Protein AF-A0A9E5LRZ0-F1 (afdb_monomer)

Foldseek 3Di:
DPPPLPDQDLVSLLVLQQVLCCVQQVDGDDPVSSVVRSVCCNVVVAHSVRSNVCSCPDPNSVVVVCVVVCVVPVPDPCDDDPDDPLQVVLQVQLQVLPQDDPVVLVVVLCVQQVPPVHDFFPPQNVVSVLQVLVLSSVLSNCVSLCLLPAPAEEEEEDDGSSLLCSCVSRVNYAYEYEYEDDDPPDPGDDQCCCCPVSVHPYYHHDDPQCLVCLVVCLVPAAAGQEYEAAAPPQLYPDQLLSVLLSVLRSHDQNHKYKHKFWACLAPVNVVCVVVVHHSADDDDDPVRCNVSNHGNDGDAPVVVVVSCVSSQWDWSYKAAALSNPPPVRNVDGDSNRTMIITMTHHD

pLDDT: mean 89.56, std 12.43, range [38.41, 98.88]

Radius of gyration: 23.79 Å; Cα contacts (8 Å, |Δi|>4): 516; chains: 1; bounding box: 48×57×70 Å

Secondary structure (DSSP, 8-state):
-GGG-----HHHHHHHHHHHHHHHHSSPPPHHHHHHHHHHHHTTSS-HHHHHHHHHTSHHHHHHHHHHHHHHHHS-TT------HHHHHHHHHHHH--SS-HHHHHHHHHHHHS-TTSPPPTTHHHHHHHTHHHHHHHHHHHHHHTTTSTT-EEEEES--GGGHHHHHH-TTPEEEEEE----TT--SS-HHIIIIIS--SEEEE--TT-GGGHHHHHHHSPPEEEEEEES-GGG--S-HHHHHHHHHSSEEEEEEEEEEEEBTT-HHHHHHHHTT---SPPPPPTTTTTT----S--B-HHHHHHHHHHTTEEEEEEEEE-TTS-TTGGGS--TTSSEEEEEEEE-

Solvent-accessible surface area (backbone atoms only — not comparable to full-atom values): 19381 Å² total; per-residue (Å²): 124,85,85,72,75,83,65,90,52,75,67,57,37,46,54,48,46,39,50,47,29,38,71,61,66,73,39,75,57,52,77,64,58,39,53,52,51,27,51,32,42,77,70,65,79,35,51,78,64,55,50,49,48,55,46,58,73,26,72,65,30,50,46,53,53,49,48,56,51,40,63,72,60,69,60,56,84,87,66,73,85,89,62,57,70,70,25,48,54,43,22,53,58,45,72,64,45,75,78,51,58,67,70,61,49,52,57,53,48,41,66,47,80,70,29,88,91,47,80,71,54,86,69,40,69,61,49,48,61,64,39,47,49,45,53,52,44,51,54,18,35,38,54,75,74,43,42,61,35,82,79,25,27,38,34,38,41,66,83,54,83,66,55,38,49,52,55,72,76,16,70,57,32,45,42,28,41,31,38,62,78,74,65,97,85,60,81,60,87,38,62,66,42,38,41,66,73,40,56,24,81,45,71,42,81,47,60,81,71,47,70,91,48,40,69,64,48,50,71,72,52,74,70,22,42,33,35,39,42,56,71,49,69,28,52,45,90,53,64,64,36,61,54,50,29,45,61,54,37,42,43,38,79,92,11,38,35,42,36,30,36,53,28,49,52,10,52,72,33,49,53,30,47,77,70,74,38,80,65,72,74,77,85,66,60,93,74,70,46,83,88,53,79,55,65,75,46,66,43,52,72,68,59,52,54,48,34,38,48,77,33,50,40,34,81,47,26,59,49,52,34,32,48,72,39,54,82,79,55,44,74,57,70,39,91,37,21,38,28,36,39,40,30,34,29,54,110

Structure (mmCIF, N/CA/C/O backbone):
data_AF-A0A9E5LRZ0-F1
#
_entry.id   AF-A0A9E5LRZ0-F1
#
loop_
_atom_site.group_PDB
_atom_site.id
_atom_site.type_symbol
_atom_site.label_atom_id
_atom_site.label_alt_id
_atom_site.label_comp_id
_atom_site.label_asym_id
_atom_site.label_entity_id
_atom_site.label_seq_id
_atom_site.pdbx_PDB_ins_code
_atom_site.Cartn_x
_atom_site.Cartn_y
_atom_site.Cartn_z
_atom_site.occupancy
_atom_site.B_iso_or_equiv
_atom_site.auth_seq_id
_atom_site.auth_comp_id
_atom_site.auth_asym_id
_atom_site.auth_atom_id
_atom_site.pdbx_PDB_model_num
ATOM 1 N N . MET A 1 1 ? 21.403 -23.128 -12.609 1.00 40.81 1 MET A N 1
ATOM 2 C CA . MET A 1 1 ? 20.233 -23.379 -13.485 1.00 40.81 1 MET A CA 1
ATOM 3 C C . MET A 1 1 ? 20.584 -23.588 -14.962 1.00 40.81 1 MET A C 1
ATOM 5 O O . MET A 1 1 ? 20.128 -24.578 -15.510 1.00 40.81 1 MET A O 1
ATOM 9 N N . LEU A 1 2 ? 21.425 -22.757 -15.596 1.00 38.41 2 LEU A N 1
ATOM 10 C CA . LEU A 1 2 ? 21.686 -22.773 -17.056 1.00 38.41 2 LEU A CA 1
ATOM 11 C C . LEU A 1 2 ? 22.116 -24.111 -17.714 1.00 38.41 2 LEU A C 1
ATOM 13 O O . LEU A 1 2 ? 21.939 -24.274 -18.914 1.00 38.41 2 LEU A O 1
ATOM 17 N N . ARG A 1 3 ? 22.661 -25.090 -16.977 1.00 41.16 3 ARG A N 1
ATOM 18 C CA . ARG A 1 3 ? 23.183 -26.351 -17.556 1.00 41.16 3 ARG A CA 1
ATOM 19 C C . ARG A 1 3 ? 22.130 -27.393 -17.974 1.00 41.16 3 ARG A C 1
ATOM 21 O O . ARG A 1 3 ? 22.523 -28.429 -18.497 1.00 41.16 3 ARG A O 1
ATOM 28 N N . LYS A 1 4 ? 20.833 -27.164 -17.734 1.00 45.34 4 LYS A N 1
ATOM 29 C CA . LYS A 1 4 ? 19.770 -28.160 -17.994 1.00 45.34 4 LYS A CA 1
ATOM 30 C C . LYS A 1 4 ? 19.082 -28.051 -19.367 1.00 45.34 4 LYS A C 1
ATOM 32 O O . LYS A 1 4 ? 18.314 -28.940 -19.694 1.00 45.34 4 LYS A O 1
ATOM 37 N N . PHE A 1 5 ? 19.373 -27.011 -20.154 1.00 49.19 5 PHE A N 1
ATOM 38 C CA . PHE A 1 5 ? 18.634 -26.663 -21.383 1.00 49.19 5 PHE A CA 1
ATOM 39 C C . PHE A 1 5 ? 19.306 -27.091 -22.705 1.00 49.19 5 PHE A C 1
ATOM 41 O O . PHE A 1 5 ? 18.859 -26.694 -23.771 1.00 49.19 5 PHE A O 1
ATOM 48 N N . PHE A 1 6 ? 20.368 -27.904 -22.658 1.00 51.41 6 PHE A N 1
ATOM 49 C CA . PHE A 1 6 ? 21.035 -28.454 -23.856 1.00 51.41 6 PHE A CA 1
ATOM 50 C C . PHE A 1 6 ? 20.657 -29.922 -24.116 1.00 51.41 6 PHE A C 1
ATOM 52 O O . PHE A 1 6 ? 21.493 -30.742 -24.501 1.00 51.41 6 PHE A O 1
ATOM 59 N N . SER A 1 7 ? 19.395 -30.255 -23.853 1.00 52.56 7 SER A N 1
ATOM 60 C CA . SER A 1 7 ? 18.763 -31.473 -24.360 1.00 52.56 7 SER A CA 1
ATOM 61 C C . SER A 1 7 ? 18.371 -31.263 -25.835 1.00 52.56 7 SER A C 1
ATOM 63 O O . SER A 1 7 ? 18.353 -30.133 -26.322 1.00 52.56 7 SER A O 1
ATOM 65 N N . LYS A 1 8 ? 18.195 -32.354 -26.589 1.00 53.91 8 LYS A N 1
ATOM 66 C CA . LYS A 1 8 ? 18.034 -32.337 -28.059 1.00 53.91 8 LYS A CA 1
ATOM 67 C C . LYS A 1 8 ? 16.586 -32.524 -28.525 1.00 53.91 8 LYS A C 1
ATOM 69 O O . LYS A 1 8 ? 16.360 -32.685 -29.725 1.00 53.91 8 LYS A O 1
ATOM 74 N N . ASP A 1 9 ? 15.630 -32.528 -27.604 1.00 58.66 9 ASP A N 1
ATOM 75 C CA . ASP A 1 9 ? 14.247 -32.866 -27.912 1.00 58.66 9 ASP A CA 1
ATOM 76 C C . ASP A 1 9 ? 13.471 -31.636 -28.405 1.00 58.66 9 ASP A C 1
ATOM 78 O O . ASP A 1 9 ? 13.691 -30.507 -27.970 1.00 58.66 9 ASP A O 1
ATOM 82 N N . ALA A 1 10 ? 12.549 -31.843 -29.349 1.00 57.91 10 ALA A N 1
ATOM 83 C CA . ALA A 1 10 ? 11.879 -30.743 -30.052 1.00 57.91 10 ALA A CA 1
ATOM 84 C C . ALA A 1 10 ? 11.040 -29.828 -29.134 1.00 57.91 10 ALA A C 1
ATOM 86 O O . ALA A 1 10 ? 10.868 -28.651 -29.449 1.00 57.91 10 ALA A O 1
ATOM 87 N N . SER A 1 11 ? 10.562 -30.348 -27.997 1.00 62.03 11 SER A N 1
ATOM 88 C CA . SER A 1 11 ? 9.881 -29.575 -26.950 1.00 62.03 11 SER A CA 1
ATOM 89 C C . SER A 1 11 ? 10.794 -28.543 -26.285 1.00 62.03 11 SER A C 1
ATOM 91 O O . SER A 1 11 ? 10.354 -27.436 -25.983 1.00 62.03 11 SER A O 1
ATOM 93 N N . ASP A 1 12 ? 12.079 -28.867 -26.112 1.00 77.44 12 ASP A N 1
ATOM 94 C CA . ASP A 1 12 ? 13.036 -27.972 -25.456 1.00 77.44 12 ASP A CA 1
ATOM 95 C C . ASP A 1 12 ? 13.296 -26.727 -26.316 1.00 77.44 12 ASP A C 1
ATOM 97 O O . ASP A 1 12 ? 13.510 -25.634 -25.792 1.00 77.44 12 ASP A O 1
ATOM 101 N N . PHE A 1 13 ? 13.222 -26.865 -27.646 1.00 86.44 13 PHE A N 1
ATOM 102 C CA . PHE A 1 13 ? 13.361 -25.739 -28.569 1.00 86.44 13 PHE A CA 1
ATOM 103 C C . PHE A 1 13 ? 12.125 -24.840 -28.605 1.00 86.44 13 PHE A C 1
ATOM 105 O O . PHE A 1 13 ? 12.287 -23.625 -28.679 1.00 86.44 13 PHE A O 1
ATOM 112 N N . THR A 1 14 ? 10.904 -25.379 -28.509 1.00 89.06 14 THR A N 1
ATOM 113 C CA . THR A 1 14 ? 9.703 -24.532 -28.395 1.00 89.06 14 THR A CA 1
ATOM 114 C C . THR A 1 14 ? 9.686 -23.751 -27.082 1.00 89.06 14 THR A C 1
ATOM 116 O O . THR A 1 14 ? 9.438 -22.544 -27.097 1.00 89.06 14 THR A O 1
ATOM 119 N N . ASP A 1 15 ? 10.053 -24.393 -25.970 1.00 88.19 15 ASP A N 1
ATOM 120 C CA . ASP A 1 15 ? 10.128 -23.742 -24.657 1.00 88.19 15 ASP A CA 1
ATOM 121 C C . ASP A 1 15 ? 11.235 -22.676 -24.613 1.00 88.19 15 ASP A C 1
ATOM 123 O O . ASP A 1 15 ? 11.032 -21.582 -24.078 1.00 88.19 15 ASP A O 1
ATOM 127 N N . LEU A 1 16 ? 12.390 -22.956 -25.231 1.00 88.31 16 LEU A N 1
ATOM 128 C CA . LEU A 1 16 ? 13.477 -21.991 -25.399 1.00 88.31 16 LEU A CA 1
ATOM 129 C C . LEU A 1 16 ? 13.038 -20.778 -26.231 1.00 88.31 16 LEU A C 1
ATOM 131 O O . LEU A 1 16 ? 13.346 -19.649 -25.852 1.00 88.31 16 LEU A O 1
ATOM 135 N N . VAL A 1 17 ? 12.304 -20.980 -27.331 1.00 93.69 17 VAL A N 1
ATOM 136 C CA . VAL A 1 17 ? 11.811 -19.869 -28.160 1.00 93.69 17 VAL A CA 1
ATOM 137 C C . VAL A 1 17 ? 10.823 -19.004 -27.380 1.00 93.69 17 VAL A C 1
ATOM 139 O O . VAL A 1 17 ? 11.017 -17.790 -27.341 1.00 93.69 17 VAL A O 1
ATOM 142 N N . SER A 1 18 ? 9.841 -19.588 -26.682 1.00 92.25 18 SER A N 1
ATOM 143 C CA . SER A 1 18 ? 8.932 -18.823 -25.808 1.00 92.25 18 SER A CA 1
ATOM 144 C C . SER A 1 18 ? 9.668 -18.076 -24.690 1.00 92.25 18 SER A C 1
ATOM 146 O O . SER A 1 18 ? 9.357 -16.920 -24.400 1.00 92.25 18 SER A O 1
ATOM 148 N N . LEU A 1 19 ? 10.687 -18.687 -24.076 1.00 88.81 19 LEU A N 1
ATOM 149 C CA . LEU A 1 19 ? 11.518 -18.022 -23.070 1.00 88.81 19 LEU A CA 1
ATOM 150 C C . LEU A 1 19 ? 12.268 -16.809 -23.646 1.00 88.81 19 LEU A C 1
ATOM 152 O O . LEU A 1 19 ? 12.243 -15.739 -23.038 1.00 88.81 19 LEU A O 1
ATOM 156 N N . VAL A 1 20 ? 12.913 -16.957 -24.806 1.00 92.88 20 VAL A N 1
ATOM 157 C CA . VAL A 1 20 ? 13.712 -15.887 -25.425 1.00 92.88 20 VAL A CA 1
ATOM 158 C C . VAL A 1 20 ? 12.822 -14.775 -25.997 1.00 92.88 20 VAL A C 1
ATOM 160 O O . VAL A 1 20 ? 13.165 -13.602 -25.855 1.00 92.88 20 VAL A O 1
ATOM 163 N N . TYR A 1 21 ? 11.636 -15.102 -26.523 1.00 94.88 21 TYR A N 1
ATOM 164 C CA . TYR A 1 21 ? 10.617 -14.113 -26.905 1.00 94.88 21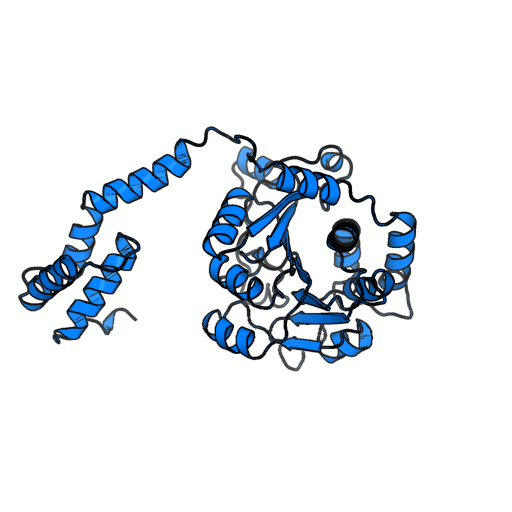 TYR A CA 1
ATOM 165 C C . TYR A 1 21 ? 10.131 -13.286 -25.714 1.00 94.88 21 TYR A C 1
ATOM 167 O O . TYR A 1 21 ? 10.133 -12.058 -25.789 1.00 94.88 21 TYR A O 1
ATOM 175 N N . ARG A 1 22 ? 9.792 -13.922 -24.584 1.00 90.81 22 ARG A N 1
ATOM 176 C CA . ARG A 1 22 ? 9.415 -13.189 -23.365 1.00 90.81 22 ARG A CA 1
ATOM 177 C C . ARG A 1 22 ? 10.555 -12.313 -22.845 1.00 90.81 22 ARG A C 1
ATOM 179 O O . ARG A 1 22 ? 10.297 -11.196 -22.408 1.00 90.81 22 ARG A O 1
ATOM 186 N N . ALA A 1 23 ? 11.798 -12.792 -22.912 1.00 84.62 23 ALA A N 1
ATOM 187 C CA . ALA A 1 23 ? 12.968 -12.056 -22.436 1.00 84.62 23 ALA A CA 1
ATOM 188 C C . ALA A 1 23 ? 13.321 -10.832 -23.305 1.00 84.62 23 ALA A C 1
ATOM 190 O O . ALA A 1 23 ? 13.662 -9.788 -22.757 1.00 84.62 23 ALA A O 1
ATOM 191 N N . ALA A 1 24 ? 13.249 -10.950 -24.635 1.00 89.81 24 ALA A N 1
ATOM 192 C CA . ALA A 1 24 ? 13.599 -9.865 -25.555 1.00 89.81 24 ALA A CA 1
ATOM 193 C C . ALA A 1 24 ? 12.408 -8.944 -25.876 1.00 89.81 24 ALA A C 1
ATOM 195 O O . ALA A 1 24 ? 12.537 -7.723 -25.845 1.00 89.81 24 ALA A O 1
ATOM 196 N N . LEU A 1 25 ? 11.245 -9.521 -26.187 1.00 91.44 25 LEU A N 1
ATOM 197 C CA . LEU A 1 25 ? 10.088 -8.821 -26.762 1.00 91.44 25 LEU A CA 1
ATOM 198 C C . LEU A 1 25 ? 8.902 -8.684 -25.793 1.00 91.44 25 LEU A C 1
ATOM 200 O O . LEU A 1 25 ? 7.907 -8.056 -26.139 1.00 91.44 25 LEU A O 1
ATOM 204 N N . HIS A 1 26 ? 8.999 -9.231 -24.575 1.00 86.44 26 HIS A N 1
ATOM 205 C CA . HIS A 1 26 ? 7.975 -9.124 -23.522 1.00 86.44 26 HIS A CA 1
ATOM 206 C C . HIS A 1 26 ? 6.587 -9.667 -23.912 1.00 86.44 26 HIS A C 1
ATOM 208 O O . HIS A 1 26 ? 5.569 -9.268 -23.349 1.00 86.44 26 HIS A O 1
ATOM 214 N N . ARG A 1 27 ? 6.551 -10.622 -24.849 1.00 89.94 27 ARG A N 1
ATOM 215 C CA . ARG A 1 27 ? 5.352 -11.348 -25.288 1.00 89.94 27 ARG A CA 1
ATOM 216 C C . ARG A 1 27 ? 5.680 -12.803 -25.617 1.00 89.94 27 ARG A C 1
ATOM 218 O O . ARG A 1 27 ? 6.847 -13.157 -25.755 1.00 89.94 27 ARG A O 1
ATOM 225 N N . GLU A 1 28 ? 4.654 -13.626 -25.798 1.00 92.75 28 GLU A N 1
ATOM 226 C CA . GLU A 1 28 ? 4.811 -14.938 -26.436 1.00 92.75 28 GLU A CA 1
ATOM 227 C C . GLU A 1 28 ? 5.086 -14.798 -27.952 1.00 92.75 28 GLU A C 1
ATOM 229 O O . GLU A 1 28 ? 4.655 -13.816 -28.582 1.00 92.75 28 GLU A O 1
ATOM 234 N N . PRO A 1 29 ? 5.778 -15.775 -28.565 1.00 94.56 29 PRO A N 1
ATOM 235 C CA . PRO A 1 29 ? 5.880 -15.879 -30.010 1.00 94.56 29 PRO A CA 1
ATOM 236 C C . PRO A 1 29 ? 4.507 -16.171 -30.618 1.00 94.56 29 PRO A C 1
ATOM 238 O O . PRO A 1 29 ? 3.687 -16.898 -30.058 1.00 94.56 29 PRO A O 1
ATOM 241 N N . ASP A 1 30 ? 4.268 -15.640 -31.813 1.00 94.69 30 ASP A N 1
ATOM 242 C CA . ASP A 1 30 ? 3.182 -16.128 -32.654 1.00 94.69 30 ASP A CA 1
ATOM 243 C C . ASP A 1 30 ? 3.525 -17.519 -33.219 1.00 94.69 30 ASP A C 1
ATOM 245 O O . ASP A 1 30 ? 4.678 -17.963 -33.208 1.00 94.69 30 ASP A O 1
ATOM 249 N N . ALA A 1 31 ? 2.516 -18.219 -33.742 1.00 92.69 31 ALA A N 1
ATOM 250 C CA . ALA A 1 31 ? 2.681 -19.578 -34.257 1.00 92.69 31 ALA A CA 1
ATOM 251 C C . ALA A 1 31 ? 3.707 -19.686 -35.406 1.00 92.69 31 ALA A C 1
ATOM 253 O O . ALA A 1 31 ? 4.309 -20.746 -35.581 1.00 92.69 31 ALA A O 1
ATOM 254 N N . GLY A 1 32 ? 3.921 -18.611 -36.177 1.00 93.44 32 GLY A N 1
ATOM 255 C CA . GLY A 1 32 ? 4.907 -18.569 -37.256 1.00 93.44 32 GLY A CA 1
ATOM 256 C C . GLY A 1 32 ? 6.331 -18.448 -36.718 1.00 93.44 32 GLY A C 1
ATOM 257 O O . GLY A 1 32 ? 7.184 -19.272 -37.053 1.00 93.44 32 GLY A O 1
ATOM 258 N N . GLY A 1 33 ? 6.570 -17.470 -35.839 1.00 91.19 33 GLY A N 1
ATOM 259 C CA . GLY A 1 33 ? 7.852 -17.279 -35.159 1.00 91.19 33 GLY A CA 1
ATOM 260 C C . GLY A 1 33 ? 8.277 -18.511 -34.359 1.00 91.19 33 GLY A C 1
ATOM 261 O O . GLY A 1 33 ? 9.408 -18.980 -34.507 1.00 91.19 33 GLY A O 1
ATOM 262 N N . LEU A 1 34 ? 7.353 -19.101 -33.590 1.00 94.69 34 LEU A N 1
ATOM 263 C CA . LEU A 1 34 ? 7.607 -20.316 -32.811 1.00 94.69 34 LEU A CA 1
ATOM 264 C C . LEU A 1 34 ? 8.059 -21.482 -33.702 1.00 94.69 34 LEU A C 1
ATOM 266 O O . LEU A 1 34 ? 9.101 -22.087 -33.447 1.00 94.69 34 LEU A O 1
ATOM 270 N N . ALA A 1 35 ? 7.308 -21.774 -34.770 1.00 93.38 35 ALA A N 1
ATOM 271 C CA . ALA A 1 35 ? 7.618 -22.876 -35.678 1.00 93.38 35 ALA A CA 1
ATOM 272 C C . ALA A 1 35 ? 8.932 -22.656 -36.448 1.00 93.38 35 ALA A C 1
ATOM 274 O O . ALA A 1 35 ? 9.724 -23.589 -36.594 1.00 93.38 35 ALA A O 1
ATOM 275 N N . MET A 1 36 ? 9.185 -21.429 -36.917 1.00 94.62 36 MET A N 1
ATOM 276 C CA . MET A 1 36 ? 10.396 -21.081 -37.663 1.00 94.62 36 MET A CA 1
ATOM 277 C C . MET A 1 36 ? 11.653 -21.248 -36.804 1.00 94.62 36 MET A C 1
ATOM 279 O O . MET A 1 36 ? 12.577 -21.963 -37.198 1.00 94.62 36 MET A O 1
ATOM 283 N N . TYR A 1 37 ? 11.696 -20.614 -35.630 1.00 94.38 37 TYR A N 1
ATOM 284 C CA . TYR A 1 37 ? 12.891 -20.642 -34.790 1.00 94.38 37 TYR A CA 1
ATOM 285 C C . TYR A 1 37 ? 13.126 -22.018 -34.159 1.00 94.38 37 TYR A C 1
ATOM 287 O O . TYR A 1 37 ? 14.271 -22.467 -34.118 1.00 94.38 37 TYR A O 1
ATOM 295 N N . ALA A 1 38 ? 12.073 -22.745 -33.764 1.00 93.19 38 ALA A N 1
ATOM 296 C CA . ALA A 1 38 ? 12.222 -24.118 -33.279 1.00 93.19 38 ALA A CA 1
ATOM 297 C C . ALA A 1 38 ? 12.811 -25.051 -34.358 1.00 93.19 38 ALA A C 1
ATOM 299 O O . ALA A 1 38 ? 13.676 -25.871 -34.053 1.00 93.19 38 ALA A O 1
ATOM 300 N N . ALA A 1 39 ? 12.423 -24.892 -35.631 1.00 91.56 39 ALA A N 1
ATOM 301 C CA . ALA A 1 39 ? 12.993 -25.663 -36.739 1.00 91.56 39 ALA A CA 1
ATOM 302 C C . ALA A 1 39 ? 14.462 -25.298 -37.040 1.00 91.56 39 ALA A C 1
ATOM 304 O O . ALA A 1 39 ? 15.273 -26.182 -37.334 1.00 91.56 39 ALA A O 1
ATOM 305 N N . GLN A 1 40 ? 14.834 -24.018 -36.942 1.00 92.94 40 GLN A N 1
ATOM 306 C CA . GLN A 1 40 ? 16.222 -23.567 -37.122 1.00 92.94 40 GLN A CA 1
ATOM 307 C C . GLN A 1 40 ? 17.142 -24.054 -35.990 1.00 92.94 40 GLN A C 1
ATOM 309 O O . GLN A 1 40 ? 18.264 -24.484 -36.259 1.00 92.94 40 GLN A O 1
ATOM 314 N N . LEU A 1 41 ? 16.649 -24.071 -34.747 1.00 90.81 41 LEU A N 1
ATOM 315 C CA . LEU A 1 41 ? 17.344 -24.662 -33.599 1.00 90.81 41 LEU A CA 1
ATOM 316 C C . LEU A 1 41 ? 17.491 -26.187 -33.745 1.00 90.81 41 LEU A C 1
ATOM 318 O O . LEU A 1 41 ? 18.593 -26.719 -33.622 1.00 90.81 41 LEU A O 1
ATOM 322 N N . ALA A 1 42 ? 16.408 -26.894 -34.086 1.00 89.38 42 ALA A N 1
ATOM 323 C CA . ALA A 1 42 ? 16.414 -28.352 -34.244 1.00 89.38 42 ALA A CA 1
ATOM 324 C C . ALA A 1 42 ? 17.318 -28.841 -35.391 1.00 89.38 42 ALA A C 1
ATOM 326 O O . ALA A 1 42 ? 17.886 -29.931 -35.316 1.00 89.38 42 ALA A O 1
ATOM 327 N N . SER A 1 43 ? 17.479 -28.034 -36.443 1.00 88.44 43 SER A N 1
ATOM 328 C CA . SER A 1 43 ? 18.408 -28.301 -37.550 1.00 88.44 43 SER A CA 1
ATOM 329 C C . SER A 1 43 ? 19.845 -27.825 -37.291 1.00 88.44 43 SER A C 1
ATOM 331 O O . SER A 1 43 ? 20.725 -28.099 -38.107 1.00 88.44 43 SER A O 1
ATOM 333 N N . GLY A 1 44 ? 20.104 -27.131 -36.176 1.00 86.25 44 GLY A N 1
ATOM 334 C CA . GLY A 1 44 ? 21.411 -26.553 -35.846 1.00 86.25 44 GLY A CA 1
ATOM 335 C C . GLY A 1 44 ? 21.835 -25.388 -36.750 1.00 86.25 44 GLY A C 1
ATOM 336 O O . GLY A 1 44 ? 23.011 -25.036 -36.767 1.00 86.25 44 GLY A O 1
ATOM 337 N N . GLN A 1 45 ? 20.903 -24.805 -37.512 1.00 88.56 45 GLN A N 1
ATOM 338 C CA . GLN A 1 45 ? 21.133 -23.596 -38.317 1.00 88.56 45 GLN A CA 1
ATOM 339 C C . GLN A 1 45 ? 21.231 -22.337 -37.450 1.00 88.56 45 GLN A C 1
ATOM 341 O O . GLN A 1 45 ? 21.862 -21.358 -37.845 1.00 88.56 45 GLN A O 1
ATOM 346 N N . LEU A 1 46 ? 20.600 -22.377 -36.279 1.00 88.00 46 LEU A N 1
ATOM 347 C CA . LEU A 1 46 ? 20.598 -21.335 -35.266 1.00 88.00 46 LEU A CA 1
ATOM 348 C C . LEU A 1 46 ? 20.906 -21.983 -33.912 1.00 88.00 46 LEU A C 1
ATOM 350 O O . LEU A 1 46 ? 20.533 -23.132 -33.678 1.00 88.00 46 LEU A O 1
ATOM 354 N N . ASP A 1 47 ? 21.559 -21.251 -33.015 1.00 87.62 47 ASP A N 1
ATOM 355 C CA . ASP A 1 47 ? 21.699 -21.637 -31.611 1.00 87.62 47 ASP A CA 1
ATOM 356 C C . ASP A 1 47 ? 20.955 -20.650 -30.692 1.00 87.62 47 ASP A C 1
ATOM 358 O O . ASP A 1 47 ? 20.355 -19.670 -31.140 1.00 87.62 47 ASP A O 1
ATOM 362 N N . ALA A 1 48 ? 20.964 -20.911 -29.383 1.00 83.94 48 ALA A N 1
ATOM 363 C CA . ALA A 1 48 ? 20.269 -20.068 -28.411 1.00 83.94 48 ALA A CA 1
ATOM 364 C C . ALA A 1 48 ? 20.781 -18.612 -28.386 1.00 83.94 48 ALA A C 1
ATOM 366 O O . ALA A 1 48 ? 20.010 -17.697 -28.092 1.00 83.94 48 ALA A O 1
ATOM 367 N N . ALA A 1 49 ? 22.066 -18.389 -28.691 1.00 84.00 49 ALA A N 1
ATOM 368 C CA . ALA A 1 49 ? 22.661 -17.057 -28.721 1.00 84.00 49 ALA A CA 1
ATOM 369 C C . ALA A 1 49 ? 22.257 -16.307 -29.998 1.00 84.00 49 ALA A C 1
ATOM 371 O O . ALA A 1 49 ? 21.837 -15.155 -29.917 1.00 84.00 49 ALA A O 1
ATOM 372 N N . GLY A 1 50 ? 22.294 -16.983 -31.149 1.00 89.75 50 GLY A N 1
ATOM 373 C CA . GLY A 1 50 ? 21.819 -16.458 -32.425 1.00 89.75 50 GLY A CA 1
ATOM 374 C C . GLY A 1 50 ? 20.327 -16.123 -32.409 1.00 89.75 50 GLY A C 1
ATOM 375 O O . GLY A 1 50 ? 19.936 -15.103 -32.966 1.00 89.75 50 GLY A O 1
ATOM 376 N N . LEU A 1 51 ? 19.492 -16.915 -31.722 1.00 92.88 51 LEU A N 1
ATOM 377 C CA . LEU A 1 51 ? 18.080 -16.576 -31.511 1.00 92.88 51 LEU A CA 1
ATOM 378 C C . LEU A 1 51 ? 17.920 -15.277 -30.712 1.00 92.88 51 LEU A C 1
ATOM 380 O O . LEU A 1 51 ? 17.189 -14.384 -31.134 1.00 92.88 51 LEU A O 1
ATOM 384 N N . LEU A 1 52 ? 18.603 -15.163 -29.569 1.00 90.12 52 LEU A N 1
ATOM 385 C CA . LEU A 1 52 ? 18.538 -13.959 -28.739 1.00 90.12 52 LEU A CA 1
ATOM 386 C C . LEU A 1 52 ? 19.026 -12.725 -29.512 1.00 90.12 52 LEU A C 1
ATOM 388 O O . LEU A 1 52 ? 18.381 -11.680 -29.460 1.00 90.12 52 LEU A O 1
ATOM 392 N N . GLN A 1 53 ? 20.121 -12.862 -30.264 1.00 90.81 53 GLN A N 1
ATOM 393 C CA . GLN A 1 53 ? 20.644 -11.806 -31.126 1.00 90.81 53 GLN A CA 1
ATOM 394 C C . GLN A 1 53 ? 19.632 -11.412 -32.210 1.00 90.81 53 GLN A C 1
ATOM 396 O O . GLN A 1 53 ? 19.329 -10.231 -32.340 1.00 90.81 53 GLN A O 1
ATOM 401 N N . ALA A 1 54 ? 19.040 -12.378 -32.919 1.00 93.00 54 ALA A N 1
ATOM 402 C CA . ALA A 1 54 ? 18.053 -12.117 -33.967 1.00 93.00 54 ALA A CA 1
ATOM 403 C C . ALA A 1 54 ? 16.801 -11.385 -33.451 1.00 93.00 54 ALA A C 1
ATOM 405 O O . ALA A 1 54 ? 16.247 -10.554 -34.169 1.00 93.00 54 ALA A O 1
ATOM 406 N N . LEU A 1 55 ? 16.362 -11.651 -32.212 1.00 94.62 55 LEU A N 1
ATOM 407 C CA . LEU A 1 55 ? 15.264 -10.890 -31.6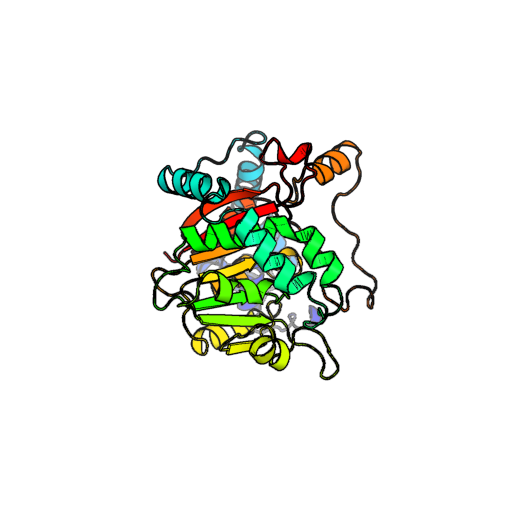07 1.00 94.62 55 LEU A CA 1
ATOM 408 C C . LEU A 1 55 ? 15.705 -9.490 -31.160 1.00 94.62 55 LEU A C 1
ATOM 410 O O . LEU A 1 55 ? 14.977 -8.537 -31.421 1.00 94.62 55 LEU A O 1
ATOM 414 N N . ILE A 1 56 ? 16.880 -9.332 -30.540 1.00 90.88 56 ILE A N 1
ATOM 415 C CA . ILE A 1 56 ? 17.399 -8.019 -30.101 1.00 90.88 56 ILE A CA 1
ATOM 416 C C . ILE A 1 56 ? 17.708 -7.092 -31.291 1.00 90.88 56 ILE A C 1
ATOM 418 O O . ILE A 1 56 ? 17.506 -5.883 -31.206 1.00 90.88 56 ILE A O 1
ATOM 422 N N . GLU A 1 57 ? 18.166 -7.642 -32.413 1.00 93.94 57 GLU A N 1
ATOM 423 C CA . GLU A 1 57 ? 18.449 -6.892 -33.645 1.00 93.94 57 GLU A CA 1
ATOM 424 C C . GLU A 1 57 ? 17.194 -6.642 -34.505 1.00 93.94 57 GLU A C 1
ATOM 426 O O . GLU A 1 57 ? 17.276 -5.977 -35.537 1.00 93.94 57 GLU A O 1
ATOM 431 N N . SER A 1 58 ? 16.022 -7.140 -34.090 1.00 93.69 58 SER A N 1
ATOM 432 C CA . SER A 1 58 ? 14.772 -6.964 -34.835 1.00 93.69 58 SER A CA 1
ATOM 433 C C . SER A 1 58 ? 14.230 -5.529 -34.779 1.00 93.69 58 SER A C 1
ATOM 435 O O . SER A 1 58 ? 14.357 -4.818 -33.776 1.00 93.69 58 SER A O 1
ATOM 437 N N . ASP A 1 59 ? 13.512 -5.128 -35.833 1.00 93.50 59 ASP A N 1
ATOM 438 C CA . ASP A 1 59 ? 12.760 -3.866 -35.857 1.00 93.50 59 ASP A CA 1
ATOM 439 C C . ASP A 1 59 ? 11.726 -3.773 -34.722 1.00 93.50 59 ASP A C 1
ATOM 441 O O . ASP A 1 59 ? 11.446 -2.673 -34.241 1.00 93.50 59 ASP A O 1
ATOM 445 N N . GLU A 1 60 ? 11.187 -4.912 -34.271 1.00 90.94 60 GLU A N 1
ATOM 446 C CA . GLU A 1 60 ? 10.249 -4.999 -33.149 1.00 90.94 60 GLU A CA 1
ATOM 447 C C . GLU A 1 60 ? 10.933 -4.636 -31.825 1.00 90.94 60 GLU A C 1
ATOM 449 O O . GLU A 1 60 ? 10.446 -3.762 -31.105 1.00 90.94 60 GLU A O 1
ATOM 454 N N . TYR A 1 61 ? 12.105 -5.211 -31.535 1.00 89.81 61 TYR A N 1
ATOM 455 C CA . TYR A 1 61 ? 12.896 -4.833 -30.362 1.00 89.81 61 TYR A CA 1
ATOM 456 C C . TYR A 1 61 ? 13.341 -3.371 -30.433 1.00 89.81 61 TYR A C 1
ATOM 458 O O . TYR A 1 61 ? 13.230 -2.632 -29.454 1.00 89.81 61 TYR A O 1
ATOM 466 N N . ALA A 1 62 ? 13.773 -2.906 -31.607 1.00 84.50 62 ALA A N 1
ATOM 467 C CA . ALA A 1 62 ? 14.138 -1.510 -31.806 1.00 84.50 62 ALA A CA 1
ATOM 468 C C . ALA A 1 62 ? 12.933 -0.562 -31.623 1.00 84.50 62 ALA A C 1
ATOM 470 O O . ALA A 1 62 ? 13.097 0.549 -31.115 1.00 84.50 62 ALA A O 1
ATOM 471 N N . ALA A 1 63 ? 11.718 -0.980 -31.994 1.00 83.56 63 ALA A N 1
ATOM 472 C CA . ALA A 1 63 ? 10.487 -0.235 -31.743 1.00 83.56 63 ALA A CA 1
ATOM 473 C C . ALA A 1 63 ? 10.110 -0.227 -30.254 1.00 83.56 63 ALA A C 1
ATOM 475 O O . ALA A 1 63 ? 9.817 0.845 -29.731 1.00 83.56 63 ALA A O 1
ATOM 476 N N . LEU A 1 64 ? 10.202 -1.363 -29.555 1.00 81.06 64 LEU A N 1
ATOM 477 C CA . LEU A 1 64 ? 9.997 -1.466 -28.103 1.00 81.06 64 LEU A CA 1
ATOM 478 C C . LEU A 1 64 ? 10.994 -0.594 -27.324 1.00 81.06 64 LEU A C 1
ATOM 480 O O . LEU A 1 64 ? 10.603 0.153 -26.426 1.00 81.06 64 LEU A O 1
ATOM 484 N N . ALA A 1 65 ? 12.275 -0.630 -27.698 1.00 77.19 65 ALA A N 1
ATOM 485 C CA . ALA A 1 65 ? 13.318 0.199 -27.102 1.00 77.19 65 ALA A CA 1
ATOM 486 C C . ALA A 1 65 ? 13.075 1.696 -27.358 1.00 77.19 65 ALA A C 1
ATOM 488 O O . ALA A 1 65 ? 13.193 2.500 -26.434 1.00 77.19 65 ALA A O 1
ATOM 489 N N . ARG A 1 66 ? 12.673 2.077 -28.581 1.00 73.44 66 ARG A N 1
ATOM 490 C CA . ARG A 1 66 ? 12.273 3.459 -28.900 1.00 73.44 66 ARG A CA 1
ATOM 491 C C . ARG A 1 66 ? 11.008 3.888 -28.164 1.00 73.44 66 ARG A C 1
ATOM 493 O O . ARG A 1 66 ? 10.960 5.037 -27.753 1.00 73.44 66 ARG A O 1
ATOM 500 N N . HIS A 1 67 ? 10.022 3.012 -27.970 1.00 67.31 67 HIS A N 1
ATOM 501 C CA . HIS A 1 67 ? 8.807 3.321 -27.209 1.00 67.31 67 HIS A CA 1
ATOM 502 C C . HIS A 1 67 ? 9.158 3.628 -25.753 1.00 67.31 67 HIS A C 1
ATOM 504 O O . HIS A 1 67 ? 8.889 4.728 -25.290 1.00 67.31 67 HIS A O 1
ATOM 510 N N . ARG A 1 68 ? 9.893 2.727 -25.087 1.00 64.69 68 ARG A N 1
ATOM 511 C CA . ARG A 1 68 ? 10.365 2.909 -23.704 1.00 64.69 68 ARG A CA 1
ATOM 512 C C . ARG A 1 68 ? 11.236 4.157 -23.537 1.00 64.69 68 ARG A C 1
ATOM 514 O O . ARG A 1 68 ? 11.053 4.920 -22.594 1.00 64.69 68 ARG A O 1
ATOM 521 N N . ALA A 1 69 ? 12.162 4.398 -24.467 1.00 58.09 69 ALA A N 1
ATOM 522 C CA . ALA A 1 69 ? 12.991 5.602 -24.454 1.00 58.09 69 ALA A CA 1
ATOM 523 C C . ALA A 1 69 ? 12.169 6.872 -24.733 1.00 58.09 69 ALA A C 1
ATOM 525 O O . ALA A 1 69 ? 12.429 7.908 -24.133 1.00 58.09 69 ALA A O 1
ATOM 526 N N . SER A 1 70 ? 11.162 6.801 -25.608 1.00 52.66 70 SER A N 1
ATOM 527 C CA . SER A 1 70 ? 10.253 7.910 -25.900 1.00 52.66 70 SER A CA 1
ATOM 528 C C . SER A 1 70 ? 9.340 8.211 -24.718 1.00 52.66 70 SER A C 1
ATOM 530 O O . SER A 1 70 ? 9.185 9.378 -24.388 1.00 52.66 70 SER A O 1
ATOM 532 N N . GLU A 1 71 ? 8.774 7.217 -24.038 1.00 55.41 71 GLU A N 1
ATOM 533 C CA . GLU A 1 71 ? 8.016 7.412 -22.794 1.00 55.41 71 GLU A CA 1
ATOM 534 C C . GLU A 1 71 ? 8.886 8.092 -21.728 1.00 55.41 71 GLU A C 1
ATOM 536 O O . GLU A 1 71 ? 8.452 9.063 -21.117 1.00 55.41 71 GLU A O 1
ATOM 541 N N . ALA A 1 72 ? 10.151 7.677 -21.596 1.00 52.72 72 ALA A N 1
ATOM 542 C CA . ALA A 1 72 ? 11.110 8.285 -20.672 1.00 52.72 72 ALA A CA 1
ATOM 543 C C . ALA A 1 72 ? 11.613 9.694 -21.072 1.00 52.72 72 ALA A C 1
ATOM 545 O O . ALA A 1 72 ? 12.136 10.409 -20.218 1.00 52.72 72 ALA A O 1
ATOM 546 N N . LEU A 1 73 ? 11.501 10.103 -22.347 1.00 48.38 73 LEU A N 1
ATOM 547 C CA . LEU A 1 73 ? 12.072 11.362 -22.871 1.00 48.38 73 LEU A CA 1
ATOM 548 C C . LEU A 1 73 ? 11.037 12.387 -23.366 1.00 48.38 73 LEU A C 1
ATOM 550 O O . LEU A 1 73 ? 11.370 13.565 -23.493 1.00 48.38 73 LEU A O 1
ATOM 554 N N . THR A 1 74 ? 9.803 11.976 -23.672 1.00 45.59 74 THR A N 1
ATOM 555 C CA . THR A 1 74 ? 8.745 12.869 -24.194 1.00 45.59 74 THR A CA 1
ATOM 556 C C . THR A 1 74 ? 7.840 13.440 -23.109 1.00 45.59 74 THR A C 1
ATOM 558 O O . THR A 1 74 ? 7.216 14.479 -23.333 1.00 45.59 74 THR A O 1
ATOM 561 N N . THR A 1 75 ? 7.841 12.870 -21.900 1.00 49.50 75 THR A N 1
ATOM 562 C CA . THR A 1 75 ? 7.454 13.637 -20.713 1.00 49.50 75 THR A CA 1
ATOM 563 C C . THR A 1 75 ? 8.569 14.628 -20.398 1.00 49.50 75 THR A C 1
ATOM 565 O O . THR A 1 75 ? 9.566 14.281 -19.764 1.00 49.50 75 THR A O 1
ATOM 568 N N . GLY A 1 76 ? 8.403 15.874 -20.848 1.00 43.16 76 GLY A N 1
ATOM 569 C CA . GLY A 1 76 ? 9.249 16.980 -20.405 1.00 43.16 76 GLY A CA 1
ATOM 570 C C . GLY A 1 76 ? 9.295 17.057 -18.872 1.00 43.16 76 GLY A C 1
ATOM 571 O O . GLY A 1 76 ? 8.331 16.684 -18.199 1.00 43.16 76 GLY A O 1
ATOM 572 N N . ALA A 1 77 ? 10.432 17.516 -18.343 1.00 51.25 77 ALA A N 1
ATOM 573 C CA . ALA A 1 77 ? 10.758 17.527 -16.917 1.00 51.25 77 ALA A CA 1
ATOM 574 C C . ALA A 1 77 ? 9.572 17.899 -16.007 1.00 51.25 77 ALA A C 1
ATOM 576 O O . ALA A 1 77 ? 8.962 18.950 -16.194 1.00 51.25 77 ALA A O 1
ATOM 577 N N . ALA A 1 78 ? 9.293 17.047 -15.011 1.00 57.03 78 ALA A N 1
ATOM 578 C CA . ALA A 1 78 ? 8.340 17.292 -13.922 1.00 57.03 78 ALA A CA 1
ATOM 579 C C . ALA A 1 78 ? 6.972 17.872 -14.358 1.00 57.03 78 ALA A C 1
ATOM 581 O O . ALA A 1 78 ? 6.391 18.703 -13.664 1.00 57.03 78 ALA A O 1
ATOM 582 N N . ALA A 1 79 ? 6.442 17.457 -15.515 1.00 59.97 79 ALA A N 1
ATOM 583 C CA . ALA A 1 79 ? 5.112 17.879 -15.953 1.00 59.97 79 ALA A CA 1
ATOM 584 C C . ALA A 1 79 ? 4.046 17.390 -14.943 1.00 59.97 79 ALA A C 1
ATOM 586 O O . ALA A 1 79 ? 3.955 16.167 -14.753 1.00 59.97 79 ALA A O 1
ATOM 587 N N . PRO A 1 80 ? 3.253 18.280 -14.307 1.00 70.62 80 PRO A N 1
ATOM 588 C CA . PRO A 1 80 ? 2.352 17.907 -13.214 1.00 70.62 80 PRO A CA 1
ATOM 589 C C . PRO A 1 80 ? 1.405 16.759 -13.566 1.00 70.62 80 PRO A C 1
ATOM 591 O O . PRO A 1 80 ? 0.982 16.612 -14.716 1.00 70.62 80 PRO A O 1
ATOM 594 N N . LEU A 1 81 ? 1.049 15.947 -12.568 1.00 80.38 81 LEU A N 1
ATOM 595 C CA . LEU A 1 81 ? 0.127 14.823 -12.749 1.00 80.38 81 LEU A CA 1
ATOM 596 C C . LEU A 1 81 ? -1.239 15.317 -13.255 1.00 80.38 81 LEU A C 1
ATOM 598 O O . LEU A 1 81 ? -1.982 15.990 -12.540 1.00 80.38 81 LEU A O 1
ATOM 602 N N . ASN A 1 82 ? -1.585 14.957 -14.492 1.00 84.94 82 ASN A N 1
ATOM 603 C CA . ASN A 1 82 ? -2.866 15.304 -15.104 1.00 84.94 82 ASN A CA 1
ATOM 604 C C . ASN A 1 82 ? -3.964 14.336 -14.631 1.00 84.94 82 ASN A C 1
ATOM 606 O O . ASN A 1 82 ? -4.279 13.351 -15.301 1.00 84.94 82 ASN A O 1
ATOM 610 N N . LEU A 1 83 ? -4.491 14.588 -13.434 1.00 90.12 83 LEU A N 1
ATOM 611 C CA . LEU A 1 83 ? -5.485 13.737 -12.781 1.00 90.12 83 LEU A CA 1
ATOM 612 C C . LEU A 1 83 ? -6.922 14.081 -13.230 1.00 90.12 83 LEU A C 1
ATOM 614 O O . LEU A 1 83 ? -7.253 15.261 -13.369 1.00 90.12 83 LEU A O 1
ATOM 618 N N . PRO A 1 84 ? -7.815 13.086 -13.410 1.00 94.25 84 PRO A N 1
ATOM 619 C CA . PRO A 1 84 ? -9.236 13.339 -13.646 1.00 94.25 84 PRO A CA 1
ATOM 620 C C . PRO A 1 84 ? -9.870 14.135 -12.498 1.00 94.25 84 PRO A C 1
ATOM 622 O O . PRO A 1 84 ? -9.583 13.877 -11.331 1.00 94.25 84 PRO A O 1
ATOM 625 N N . ALA A 1 85 ? -10.807 15.039 -12.802 1.00 96.88 85 ALA A N 1
ATOM 626 C CA . ALA A 1 85 ? -11.405 15.926 -11.797 1.00 96.88 85 ALA A CA 1
ATOM 627 C C . ALA A 1 85 ? -11.978 15.220 -10.538 1.00 96.88 85 ALA A C 1
ATOM 629 O O . ALA A 1 85 ? -11.769 15.749 -9.444 1.00 96.88 85 ALA A O 1
ATOM 630 N N . PRO A 1 86 ? -12.633 14.036 -10.616 1.00 97.56 86 PRO A N 1
ATOM 631 C CA . PRO A 1 86 ? -13.055 13.298 -9.420 1.00 97.56 86 PRO A CA 1
ATOM 632 C C . PRO A 1 86 ? -11.881 12.835 -8.544 1.00 97.56 86 PRO A C 1
ATOM 634 O O . PRO A 1 86 ? -11.972 12.905 -7.319 1.00 97.56 86 PRO A O 1
ATOM 637 N N . VAL A 1 87 ? -10.773 12.422 -9.170 1.00 97.75 87 VAL A N 1
ATOM 638 C CA . VAL A 1 87 ? -9.540 11.997 -8.491 1.00 97.75 87 VAL A CA 1
ATOM 639 C C . VAL A 1 87 ? -8.896 13.193 -7.799 1.00 97.75 87 VAL A C 1
ATOM 641 O O . VAL A 1 87 ? -8.647 13.137 -6.600 1.00 97.75 87 VAL A O 1
ATOM 644 N N . SER A 1 88 ? -8.720 14.314 -8.509 1.00 96.38 88 SER A N 1
ATOM 645 C CA . SER A 1 88 ? -8.192 15.560 -7.933 1.00 96.38 88 SER A CA 1
ATOM 646 C C . SER A 1 88 ? -9.023 16.054 -6.745 1.00 96.38 88 SER A C 1
ATOM 648 O O . SER A 1 88 ? -8.466 16.486 -5.736 1.00 96.38 88 SER A O 1
ATOM 650 N N . ALA A 1 89 ? -10.354 15.972 -6.841 1.00 97.81 89 ALA A N 1
ATOM 651 C CA . ALA A 1 89 ? -11.258 16.389 -5.774 1.00 97.81 89 ALA A CA 1
ATOM 652 C C . ALA A 1 89 ? -11.161 15.486 -4.533 1.00 97.81 89 ALA A C 1
ATOM 654 O O . ALA A 1 89 ? -11.213 15.993 -3.410 1.00 97.81 89 ALA A O 1
ATOM 655 N N . LEU A 1 90 ? -11.000 14.167 -4.704 1.00 98.31 90 LEU A N 1
ATOM 656 C CA . LEU A 1 90 ? -10.791 13.264 -3.571 1.00 98.31 90 LEU A CA 1
ATOM 657 C C . LEU A 1 90 ? -9.386 13.428 -2.972 1.00 98.31 90 LEU A C 1
ATOM 659 O O . LEU A 1 90 ? -9.280 13.539 -1.754 1.00 98.31 90 LEU A O 1
ATOM 663 N N . SER A 1 91 ? -8.339 13.545 -3.798 1.00 97.69 91 SER A N 1
ATOM 664 C CA . SER A 1 91 ? -6.971 13.858 -3.354 1.00 97.69 91 SER A CA 1
ATOM 665 C C . SER A 1 91 ? -6.924 1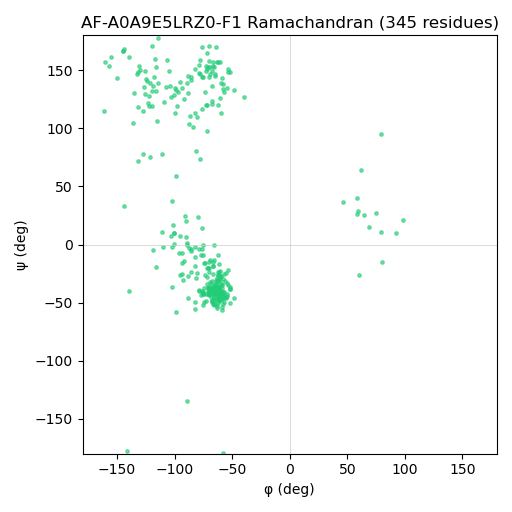5.102 -2.469 1.00 97.69 91 SER A C 1
ATOM 667 O O . SER A 1 91 ? -6.383 15.045 -1.369 1.00 97.69 91 SER A O 1
ATOM 669 N N . ALA A 1 92 ? -7.531 16.210 -2.910 1.00 95.94 92 ALA A N 1
ATOM 670 C CA . ALA A 1 92 ? -7.551 17.456 -2.146 1.00 95.94 92 ALA A CA 1
ATOM 671 C C . ALA A 1 92 ? -8.280 17.306 -0.798 1.00 95.94 92 ALA A C 1
ATOM 673 O O . ALA A 1 92 ? -7.807 17.811 0.216 1.00 95.94 92 ALA A O 1
ATOM 674 N N . ARG A 1 93 ? -9.403 16.572 -0.765 1.00 97.38 93 ARG A N 1
ATOM 675 C CA . ARG A 1 93 ? -10.147 16.297 0.477 1.00 97.38 93 ARG A CA 1
ATOM 676 C C . ARG A 1 93 ? -9.351 15.446 1.465 1.00 97.38 93 ARG A C 1
ATOM 678 O O . ARG A 1 93 ? -9.401 15.723 2.658 1.00 97.38 93 ARG A O 1
ATOM 685 N N . LEU A 1 94 ? -8.641 14.424 0.984 1.00 97.62 94 LEU A N 1
ATOM 686 C CA . LEU A 1 94 ? -7.797 13.566 1.820 1.00 97.62 94 LEU A CA 1
ATOM 687 C C . LEU A 1 94 ? -6.595 14.346 2.372 1.00 97.62 94 LEU A C 1
ATOM 689 O O . LEU A 1 94 ? -6.363 14.333 3.579 1.00 97.62 94 LEU A O 1
ATOM 693 N N . ALA A 1 95 ? -5.898 15.093 1.511 1.00 95.00 95 ALA A N 1
ATOM 694 C CA . ALA A 1 95 ? -4.745 15.910 1.885 1.00 95.00 95 ALA A CA 1
ATOM 695 C C . ALA A 1 95 ? -5.083 17.032 2.888 1.00 95.00 95 ALA A C 1
ATOM 697 O O . ALA A 1 95 ? -4.238 17.377 3.710 1.00 95.00 95 ALA A O 1
ATOM 698 N N . ALA A 1 96 ? -6.310 17.570 2.865 1.00 94.62 96 ALA A N 1
ATOM 699 C CA . ALA A 1 96 ? -6.750 18.606 3.804 1.00 94.62 96 ALA A CA 1
ATOM 700 C C . ALA A 1 96 ? -6.763 18.136 5.275 1.00 94.62 96 ALA A C 1
ATOM 702 O O . ALA A 1 96 ? -6.531 18.942 6.172 1.00 94.62 96 ALA A O 1
ATOM 703 N N . CYS A 1 97 ? -6.973 16.835 5.529 1.00 94.25 97 CYS A N 1
ATOM 704 C CA . CYS A 1 97 ? -6.829 16.228 6.859 1.00 94.25 97 CYS A CA 1
ATOM 705 C C . CYS A 1 97 ? -7.738 16.846 7.960 1.00 94.25 97 CYS A C 1
ATOM 707 O O . CYS A 1 97 ? -7.327 17.041 9.104 1.00 94.25 97 CYS A O 1
ATOM 709 N N . GLU A 1 98 ? -8.991 17.169 7.607 1.00 95.44 98 GLU A N 1
ATOM 710 C CA . GLU A 1 98 ? -9.928 17.945 8.453 1.00 95.44 98 GLU A CA 1
ATOM 711 C C . GLU A 1 98 ? -11.012 17.113 9.177 1.00 95.44 98 GLU A C 1
ATOM 713 O O . GLU A 1 98 ? -11.832 17.663 9.911 1.00 95.44 98 GLU A O 1
ATOM 718 N N . SER A 1 99 ? -11.074 15.794 8.966 1.00 96.44 99 SER A N 1
ATOM 719 C CA . SER A 1 99 ? -12.164 14.936 9.477 1.00 96.44 99 SER A CA 1
ATOM 720 C C . SER A 1 99 ? -12.020 14.534 10.948 1.00 96.44 99 SER A C 1
ATOM 722 O O . SER A 1 99 ? -13.016 14.226 11.601 1.00 96.44 99 SER A O 1
ATOM 724 N N . ILE A 1 100 ? -10.797 14.524 11.479 1.00 96.50 100 ILE A N 1
ATOM 725 C CA . ILE A 1 100 ? -10.488 14.256 12.885 1.00 96.50 100 ILE A CA 1
ATOM 726 C C . ILE A 1 100 ? -9.663 15.424 13.413 1.00 96.50 100 ILE A C 1
ATOM 728 O O . ILE A 1 100 ? -8.657 15.810 12.826 1.00 96.50 100 ILE A O 1
ATOM 732 N N . ILE A 1 101 ? -10.074 15.978 14.551 1.00 96.88 101 ILE A N 1
ATOM 733 C CA . ILE A 1 101 ? -9.406 17.124 15.167 1.00 96.88 101 ILE A CA 1
ATOM 734 C C . ILE A 1 101 ? -8.082 16.663 15.793 1.00 96.88 101 ILE A C 1
ATOM 736 O O . ILE A 1 101 ? -8.051 15.706 16.570 1.00 96.88 101 ILE A O 1
ATOM 740 N N . TRP A 1 102 ? -6.988 17.380 15.511 1.00 96.25 102 TRP A N 1
ATOM 741 C CA . TRP A 1 102 ? -5.646 17.066 16.031 1.00 96.25 102 TRP A CA 1
ATOM 742 C C . TRP A 1 102 ? -5.604 16.889 17.558 1.00 96.25 102 TRP A C 1
ATOM 744 O O . TRP A 1 102 ? -4.919 16.003 18.059 1.00 96.25 102 TRP A O 1
ATOM 754 N N . ALA A 1 103 ? -6.360 17.697 18.308 1.00 97.69 103 ALA A N 1
ATOM 755 C CA . ALA A 1 103 ? -6.432 17.601 19.766 1.00 97.69 103 ALA A CA 1
ATOM 756 C C . ALA A 1 103 ? -7.037 16.269 20.253 1.00 97.69 103 ALA A C 1
ATOM 758 O O . ALA A 1 103 ? -6.506 15.667 21.188 1.00 97.69 103 ALA A O 1
ATOM 759 N N . ASP A 1 104 ? -8.099 15.785 19.600 1.00 97.31 104 ASP A N 1
ATOM 760 C CA . ASP A 1 104 ? -8.755 14.515 19.937 1.00 97.31 104 ASP A CA 1
ATOM 761 C C . ASP A 1 104 ? -7.879 13.320 19.549 1.00 97.31 104 ASP A C 1
ATOM 763 O O . ASP A 1 104 ? -7.746 12.361 20.316 1.00 97.31 104 ASP A O 1
ATOM 767 N N . TYR A 1 105 ? -7.225 13.408 18.386 1.00 97.94 105 TYR A N 1
ATOM 768 C CA . TYR A 1 105 ? -6.209 12.449 17.967 1.00 97.94 105 TYR A CA 1
ATOM 769 C C . TYR A 1 105 ? -5.052 12.374 18.967 1.00 97.94 105 TYR A C 1
ATOM 771 O O . TYR A 1 105 ? -4.755 11.293 19.469 1.00 97.94 105 TYR A O 1
ATOM 779 N N . LEU A 1 106 ? -4.434 13.507 19.310 1.00 97.50 106 LEU A N 1
ATOM 780 C CA . LEU A 1 106 ? -3.293 13.550 20.220 1.00 97.50 106 LEU A CA 1
ATOM 781 C C . LEU A 1 106 ? -3.671 13.031 21.615 1.00 97.50 106 LEU A C 1
ATOM 783 O O . LEU A 1 106 ? -2.889 12.314 22.235 1.00 97.50 106 LEU A O 1
ATOM 787 N N . ALA A 1 107 ? -4.879 13.329 22.102 1.00 97.19 107 ALA A N 1
ATOM 788 C CA . ALA A 1 107 ? -5.381 12.773 23.357 1.00 97.19 107 ALA A CA 1
ATOM 789 C C . ALA A 1 107 ? -5.509 11.238 23.309 1.00 97.19 107 ALA A C 1
ATOM 791 O O . ALA A 1 107 ? -5.138 10.570 24.275 1.00 97.19 107 ALA A O 1
ATOM 792 N N . ALA A 1 108 ? -5.990 10.672 22.197 1.00 96.81 108 ALA A N 1
ATOM 793 C CA . ALA A 1 108 ? -6.076 9.225 22.003 1.00 96.81 108 ALA A CA 1
ATOM 794 C C . ALA A 1 108 ? -4.691 8.572 21.822 1.00 96.81 108 ALA A C 1
ATOM 796 O O . ALA A 1 108 ? -4.414 7.549 22.444 1.00 96.81 108 ALA A O 1
ATOM 797 N N . TRP A 1 109 ? -3.797 9.190 21.047 1.00 96.75 109 TRP A N 1
ATOM 798 C CA . TRP A 1 109 ? -2.416 8.740 20.851 1.00 96.75 109 TRP A CA 1
ATOM 799 C C . TRP A 1 109 ? -1.667 8.661 22.190 1.00 96.75 109 TRP A C 1
ATOM 801 O O . TRP A 1 109 ? -1.071 7.634 22.506 1.00 96.75 109 TRP A O 1
ATOM 811 N N . ARG A 1 110 ? -1.786 9.678 23.056 1.00 95.56 110 ARG A N 1
ATOM 812 C CA . ARG A 1 110 ? -1.158 9.662 24.393 1.00 95.56 110 ARG A CA 1
ATOM 813 C C . ARG A 1 110 ? -1.679 8.541 25.298 1.00 95.56 110 ARG A C 1
ATOM 815 O O . ARG A 1 110 ? -0.917 8.008 26.098 1.00 95.56 110 ARG A O 1
ATOM 822 N N . GLN A 1 111 ? -2.943 8.131 25.160 1.00 94.50 111 GLN A N 1
ATOM 823 C CA . GLN A 1 111 ? -3.501 6.990 25.909 1.00 94.50 111 GLN A CA 1
ATOM 824 C C . GLN A 1 111 ? -2.883 5.636 25.515 1.00 94.50 111 GLN A C 1
ATOM 826 O O . GLN A 1 111 ? -3.033 4.670 26.267 1.00 94.50 111 GLN A O 1
ATOM 831 N N . VAL A 1 112 ? -2.175 5.578 24.383 1.00 93.62 112 VAL A N 1
ATOM 832 C CA . VAL A 1 112 ? -1.375 4.430 23.940 1.00 93.62 112 VAL A CA 1
ATOM 833 C C . VAL A 1 112 ? 0.106 4.651 24.269 1.00 93.62 112 VAL A C 1
ATOM 835 O O . VAL A 1 112 ? 0.685 3.868 25.015 1.00 93.62 112 VAL A O 1
ATOM 838 N N . PHE A 1 113 ? 0.713 5.733 23.771 1.00 94.19 113 PHE A N 1
ATOM 839 C CA . PHE A 1 113 ? 2.173 5.913 23.754 1.00 94.19 113 PHE A CA 1
ATOM 840 C C . PHE A 1 113 ? 2.785 6.511 25.039 1.00 94.19 113 PHE A C 1
ATOM 842 O O . PHE A 1 113 ? 3.950 6.236 25.345 1.00 94.19 113 PHE A O 1
ATOM 849 N N . ASP A 1 114 ? 2.000 7.250 25.835 1.00 92.81 114 ASP A N 1
ATOM 850 C CA . ASP A 1 114 ? 2.429 7.804 27.133 1.00 92.81 114 ASP A CA 1
ATOM 851 C C . ASP A 1 114 ? 1.918 6.969 28.330 1.00 92.81 114 ASP A C 1
ATOM 853 O O . ASP A 1 114 ? 2.163 7.313 29.487 1.00 92.81 114 ASP A O 1
ATOM 857 N N . ASN A 1 115 ? 1.184 5.877 28.086 1.00 89.12 115 ASN A N 1
ATOM 858 C CA . ASN A 1 115 ? 0.472 5.128 29.122 1.00 89.12 115 ASN A CA 1
ATOM 859 C C . ASN A 1 115 ? 1.363 4.058 29.794 1.00 89.12 115 ASN A C 1
ATOM 861 O O . ASN A 1 115 ? 1.634 3.019 29.192 1.00 89.12 115 ASN A O 1
ATOM 865 N N . PRO A 1 116 ? 1.760 4.221 31.074 1.00 84.56 116 PRO A N 1
ATOM 866 C CA . PRO A 1 116 ? 2.654 3.275 31.747 1.00 84.56 116 PRO A CA 1
ATOM 867 C C . PRO A 1 116 ? 2.001 1.915 32.042 1.00 84.56 116 PRO A C 1
ATOM 869 O O . PRO A 1 116 ? 2.708 0.959 32.344 1.00 84.56 116 PRO A O 1
ATOM 872 N N . SER A 1 117 ? 0.668 1.812 31.963 1.00 85.12 117 SER A N 1
ATOM 873 C CA . SER A 1 117 ? -0.066 0.543 32.106 1.00 85.12 117 SER A CA 1
ATOM 874 C C . SER A 1 117 ? -0.255 -0.194 30.774 1.00 85.12 117 SER A C 1
ATOM 876 O O . SER A 1 117 ? -0.860 -1.263 30.752 1.00 85.12 117 SER A O 1
ATOM 878 N N . HIS A 1 118 ? 0.242 0.363 29.665 1.00 82.38 118 HIS A N 1
ATOM 879 C CA . HIS A 1 118 ? 0.167 -0.224 28.331 1.00 82.38 118 HIS A CA 1
ATOM 880 C C . HIS A 1 118 ? 1.578 -0.267 27.714 1.00 82.38 118 HIS A C 1
ATOM 882 O O . HIS A 1 118 ? 1.934 0.603 26.921 1.00 82.38 118 HIS A O 1
ATOM 888 N N . PRO A 1 119 ? 2.429 -1.234 28.116 1.00 88.56 119 PRO A N 1
ATOM 889 C CA . PRO A 1 119 ? 3.814 -1.288 27.661 1.00 88.56 119 PRO A CA 1
ATOM 890 C C . PRO A 1 119 ? 3.877 -1.440 26.139 1.00 88.56 119 PRO A C 1
ATOM 892 O O . PRO A 1 119 ? 3.264 -2.342 25.563 1.00 88.56 119 PRO A O 1
ATOM 895 N N . LEU A 1 120 ? 4.615 -0.537 25.494 1.00 93.25 120 LEU A N 1
ATOM 896 C CA . LEU A 1 120 ? 4.828 -0.543 24.050 1.00 93.25 120 LEU A CA 1
ATOM 897 C C . LEU A 1 120 ? 5.659 -1.755 23.612 1.00 93.25 120 LEU A C 1
ATOM 899 O O . LEU A 1 120 ? 6.507 -2.237 24.366 1.00 93.25 120 LEU A O 1
ATOM 903 N N . ILE A 1 121 ? 5.418 -2.233 22.390 1.00 91.50 121 ILE A N 1
ATOM 904 C CA . ILE A 1 121 ? 6.285 -3.225 21.744 1.00 91.50 121 ILE A CA 1
ATOM 905 C C . ILE A 1 121 ? 7.659 -2.581 21.473 1.00 91.50 121 ILE A C 1
ATOM 907 O O . ILE A 1 121 ? 7.784 -1.358 21.357 1.00 91.50 121 ILE A O 1
ATOM 911 N N . ILE A 1 122 ? 8.720 -3.390 21.426 1.00 86.06 122 ILE A N 1
ATOM 912 C CA . ILE A 1 122 ? 10.093 -2.904 21.211 1.00 86.06 122 ILE A CA 1
ATOM 913 C C . ILE A 1 122 ? 10.160 -2.065 19.918 1.00 86.06 122 ILE A C 1
ATOM 915 O O . ILE A 1 122 ? 9.580 -2.430 18.900 1.00 86.06 122 ILE A O 1
ATOM 919 N N . GLY A 1 123 ? 10.825 -0.906 19.985 1.00 85.81 123 GLY A N 1
ATOM 920 C CA . GLY A 1 123 ? 10.937 0.066 18.886 1.00 85.81 123 GLY A CA 1
ATOM 921 C C . GLY A 1 123 ? 9.728 0.995 18.690 1.00 85.81 123 GLY A C 1
ATOM 922 O O . GLY A 1 123 ? 9.852 2.033 18.042 1.00 85.81 123 GLY A O 1
ATOM 923 N N . GLN A 1 124 ? 8.563 0.699 19.284 1.00 92.00 124 GLN A N 1
ATOM 924 C CA . GLN A 1 124 ? 7.348 1.496 19.055 1.00 92.00 124 GLN A CA 1
ATOM 925 C C . GLN A 1 124 ? 7.347 2.872 19.736 1.00 92.00 124 GLN A C 1
ATOM 927 O O . GLN A 1 124 ? 6.548 3.729 19.361 1.00 92.00 124 GLN A O 1
ATOM 932 N N . ARG A 1 125 ? 8.235 3.130 20.706 1.00 90.69 125 ARG A N 1
ATOM 933 C CA . ARG A 1 125 ? 8.353 4.456 21.334 1.00 90.69 125 ARG A CA 1
ATOM 934 C C . ARG A 1 125 ? 8.857 5.491 20.330 1.00 90.69 125 ARG A C 1
ATOM 936 O O . ARG A 1 125 ? 8.245 6.543 20.176 1.00 90.69 125 ARG A O 1
ATOM 943 N N . GLU A 1 126 ? 9.948 5.177 19.648 1.00 89.38 126 GLU A N 1
ATOM 944 C CA . GLU A 1 126 ? 10.582 6.040 18.657 1.00 89.38 126 GLU A CA 1
ATOM 945 C C . GLU A 1 126 ? 9.730 6.083 17.380 1.00 89.38 126 GLU A C 1
ATOM 947 O O . GLU A 1 126 ? 9.363 7.167 16.928 1.00 89.38 126 GLU A O 1
ATOM 952 N N . TYR A 1 127 ? 9.308 4.917 16.874 1.00 89.44 127 TYR A N 1
ATOM 953 C CA . TYR A 1 127 ? 8.412 4.785 15.716 1.00 89.44 127 TYR A CA 1
ATOM 954 C C . TYR A 1 127 ? 7.111 5.586 15.894 1.00 89.44 127 TYR A C 1
ATOM 956 O O . TYR A 1 127 ? 6.691 6.324 15.001 1.00 89.44 127 TYR A O 1
ATOM 964 N N . GLY A 1 128 ? 6.501 5.505 17.082 1.00 90.88 128 GLY A N 1
ATOM 965 C CA . GLY A 1 128 ? 5.268 6.209 17.422 1.00 90.88 128 GLY A CA 1
ATOM 966 C C . GLY A 1 128 ? 5.384 7.730 17.367 1.00 90.88 128 GLY A C 1
ATOM 967 O O . GLY A 1 128 ? 4.436 8.396 16.946 1.00 90.88 128 GLY A O 1
ATOM 968 N N . VAL A 1 129 ? 6.532 8.279 17.777 1.00 90.94 129 VAL A N 1
ATOM 969 C CA . VAL A 1 129 ? 6.820 9.720 17.711 1.00 90.94 129 VAL A CA 1
ATOM 970 C C . VAL A 1 129 ? 7.111 10.137 16.269 1.00 90.94 129 VAL A C 1
ATOM 972 O O . VAL A 1 129 ? 6.481 11.072 15.779 1.00 90.94 129 VAL A O 1
ATOM 975 N N . THR A 1 130 ? 7.994 9.415 15.571 1.00 90.31 130 THR A N 1
ATOM 976 C CA . THR A 1 130 ? 8.379 9.695 14.176 1.00 90.31 130 THR A CA 1
ATOM 977 C C . THR A 1 130 ? 7.179 9.688 13.228 1.00 90.31 130 THR A C 1
ATOM 979 O O . THR A 1 130 ? 7.060 10.559 12.369 1.00 90.31 130 THR A O 1
ATOM 982 N N . HIS A 1 131 ? 6.245 8.749 13.399 1.00 93.06 131 HIS A N 1
ATOM 983 C CA . HIS A 1 131 ? 5.088 8.606 12.512 1.00 93.06 131 HIS A CA 1
ATOM 984 C C . HIS A 1 131 ? 3.786 9.199 13.065 1.00 93.06 131 HIS A C 1
ATOM 986 O O . HIS A 1 131 ? 2.735 9.022 12.447 1.00 93.06 131 HIS A O 1
ATOM 992 N N . GLN A 1 132 ? 3.827 9.962 14.168 1.00 94.25 132 GLN A N 1
ATOM 993 C CA . GLN A 1 132 ? 2.631 10.545 14.794 1.00 94.25 132 GLN A CA 1
ATOM 994 C C . GLN A 1 132 ? 1.755 11.327 13.798 1.00 94.25 132 GLN A C 1
ATOM 996 O O . GLN A 1 132 ? 0.528 11.276 13.899 1.00 94.25 132 GLN A O 1
ATOM 1001 N N . ARG A 1 133 ? 2.351 12.028 12.824 1.00 94.81 133 ARG A N 1
ATOM 1002 C CA . ARG A 1 133 ? 1.593 12.754 11.795 1.00 94.81 133 ARG A CA 1
ATOM 1003 C C . ARG A 1 133 ? 1.061 11.846 10.679 1.00 94.81 133 ARG A C 1
ATOM 1005 O O . ARG A 1 133 ? -0.101 11.995 10.314 1.00 94.81 133 ARG A O 1
ATOM 1012 N N . ARG A 1 134 ? 1.835 10.858 10.207 1.00 95.88 134 ARG A N 1
ATOM 1013 C CA . ARG A 1 134 ? 1.360 9.836 9.245 1.00 95.88 134 ARG A CA 1
ATOM 1014 C C . ARG A 1 134 ? 0.120 9.119 9.783 1.00 95.88 134 ARG A C 1
ATOM 1016 O O . ARG A 1 134 ? -0.878 8.992 9.092 1.00 95.88 134 ARG A O 1
ATOM 1023 N N . PHE A 1 135 ? 0.152 8.733 11.053 1.00 97.00 135 PHE A N 1
ATOM 1024 C CA . PHE A 1 135 ? -0.962 8.121 11.776 1.00 97.00 135 PHE A CA 1
ATOM 1025 C C . PHE A 1 135 ? -2.217 9.008 11.862 1.00 97.00 135 PHE A C 1
ATOM 1027 O O . PHE A 1 135 ? -3.333 8.525 11.658 1.00 97.00 135 PHE A O 1
ATOM 1034 N N . PHE A 1 136 ? -2.050 10.311 12.108 1.00 97.62 136 PHE A N 1
ATOM 1035 C CA . PHE A 1 136 ? -3.149 11.282 12.074 1.00 97.62 136 PHE A CA 1
ATOM 1036 C C . PHE A 1 136 ? -3.785 11.393 10.682 1.00 97.62 136 PHE A C 1
ATOM 1038 O O . PHE A 1 136 ? -5.012 11.398 10.556 1.00 97.62 136 PHE A O 1
ATOM 1045 N N . GLU A 1 137 ? -2.953 11.450 9.643 1.00 97.56 137 GLU A N 1
ATOM 1046 C CA . GLU A 1 137 ? -3.383 11.523 8.246 1.00 97.56 137 GLU A CA 1
ATOM 1047 C C . GLU A 1 137 ? -4.085 10.231 7.802 1.00 97.56 137 GLU A C 1
ATOM 1049 O O . GLU A 1 137 ? -5.157 10.303 7.207 1.00 97.56 137 GLU A O 1
ATOM 1054 N N . THR A 1 138 ? -3.583 9.056 8.199 1.00 98.12 138 THR A N 1
ATOM 1055 C CA . THR A 1 138 ? -4.231 7.756 7.955 1.00 98.12 138 THR A CA 1
ATOM 1056 C C . THR A 1 138 ? -5.631 7.687 8.570 1.00 98.12 138 THR A C 1
ATOM 1058 O O . THR A 1 138 ? -6.576 7.284 7.893 1.00 98.12 138 THR A O 1
ATOM 1061 N N . LEU A 1 139 ? -5.816 8.105 9.831 1.00 98.25 139 LEU A N 1
ATOM 1062 C CA . LEU A 1 139 ? -7.152 8.123 10.446 1.00 98.25 139 LEU A CA 1
ATOM 1063 C C . LEU A 1 139 ? -8.092 9.120 9.747 1.00 98.25 139 LEU A C 1
ATOM 1065 O O . LEU A 1 139 ? -9.265 8.814 9.541 1.00 98.25 139 LEU A O 1
ATOM 1069 N N . ASN A 1 140 ? -7.593 10.291 9.345 1.00 98.38 140 ASN A N 1
ATOM 1070 C CA . ASN A 1 140 ? -8.376 11.262 8.578 1.00 98.38 140 ASN A CA 1
ATOM 1071 C C . ASN A 1 140 ? -8.811 10.710 7.214 1.00 98.38 140 ASN A C 1
ATOM 1073 O O . ASN A 1 140 ? -9.984 10.816 6.849 1.00 98.38 140 ASN A O 1
ATOM 1077 N N . ALA A 1 141 ? -7.890 10.077 6.488 1.00 98.38 141 ALA A N 1
ATOM 1078 C CA . ALA A 1 141 ? -8.174 9.447 5.210 1.00 98.38 141 ALA A CA 1
ATOM 1079 C C . ALA A 1 141 ? -9.224 8.338 5.355 1.00 98.38 141 ALA A C 1
ATOM 1081 O O . ALA A 1 141 ? -10.222 8.342 4.637 1.00 98.38 141 ALA A O 1
ATOM 1082 N N . LEU A 1 142 ? -9.072 7.445 6.338 1.00 98.25 142 LEU A N 1
ATOM 1083 C CA . LEU A 1 142 ? -10.056 6.399 6.633 1.00 98.25 142 LEU A CA 1
ATOM 1084 C C . LEU A 1 142 ? -11.448 6.957 6.973 1.00 98.25 142 LEU A C 1
ATOM 1086 O O . LEU A 1 142 ? -12.453 6.385 6.549 1.00 98.25 142 LEU A O 1
ATOM 1090 N N . ALA A 1 143 ? -11.534 8.078 7.695 1.00 97.81 143 ALA A N 1
ATOM 1091 C CA . ALA A 1 143 ? -12.814 8.728 7.979 1.00 97.81 143 ALA A CA 1
ATOM 1092 C C . ALA A 1 143 ? -13.511 9.209 6.691 1.00 97.81 143 ALA A C 1
ATOM 1094 O O . ALA A 1 143 ? -14.712 8.994 6.529 1.00 97.81 143 ALA A O 1
ATOM 1095 N N . ILE A 1 144 ? -12.754 9.783 5.748 1.00 98.00 144 ILE A N 1
ATOM 1096 C CA . ILE A 1 144 ? -13.251 10.238 4.437 1.00 98.00 144 ILE A CA 1
ATOM 1097 C C . ILE A 1 144 ? -13.626 9.063 3.523 1.00 98.00 144 ILE A C 1
ATOM 1099 O O . ILE A 1 144 ? -14.606 9.158 2.783 1.00 98.00 144 ILE A O 1
ATOM 1103 N N . LEU A 1 145 ? -12.860 7.970 3.572 1.00 97.94 145 LEU A N 1
ATOM 1104 C CA . LEU A 1 145 ? -13.073 6.756 2.773 1.00 97.94 145 LEU A CA 1
ATOM 1105 C C . LEU A 1 145 ? -14.214 5.871 3.305 1.00 97.94 145 LEU A C 1
ATOM 1107 O O . LEU A 1 145 ? -14.665 4.970 2.604 1.00 97.94 145 LEU A O 1
ATOM 1111 N N . GLY A 1 146 ? -14.744 6.174 4.494 1.00 96.25 146 GLY A N 1
ATOM 1112 C CA . GLY A 1 146 ? -15.945 5.538 5.032 1.00 96.25 146 GLY A CA 1
ATOM 1113 C C . GLY A 1 146 ? -15.685 4.408 6.028 1.00 96.25 146 GLY A C 1
ATOM 1114 O O . GLY A 1 146 ? -16.592 3.610 6.272 1.00 96.25 146 GLY A O 1
ATOM 1115 N N . ALA A 1 147 ? -14.511 4.348 6.663 1.00 93.56 147 ALA A N 1
ATOM 1116 C CA . ALA A 1 147 ? -14.190 3.348 7.688 1.00 93.56 147 ALA A CA 1
ATOM 1117 C C . ALA A 1 147 ? -15.110 3.420 8.921 1.00 93.56 147 ALA A C 1
ATOM 1119 O O . ALA A 1 147 ? -15.300 2.417 9.600 1.00 93.56 147 ALA A O 1
ATOM 1120 N N . GLY A 1 148 ? -15.732 4.575 9.185 1.00 90.44 148 GLY A N 1
ATOM 1121 C CA . GLY A 1 148 ? -16.768 4.730 10.215 1.00 90.44 148 GLY A CA 1
ATOM 1122 C C . GLY A 1 148 ? -18.147 4.162 9.845 1.00 90.44 148 GLY A C 1
ATOM 1123 O O . GLY A 1 148 ? -19.070 4.271 10.647 1.00 90.44 148 GLY A O 1
ATOM 1124 N N . SER A 1 149 ? -18.319 3.589 8.650 1.00 90.69 149 SER A N 1
ATOM 1125 C CA . SER A 1 149 ? -19.592 3.000 8.213 1.00 90.69 149 SER A CA 1
ATOM 1126 C C . SER A 1 149 ? -19.846 1.645 8.876 1.00 90.69 149 SER A C 1
ATOM 1128 O O . SER A 1 149 ? -18.931 0.837 9.043 1.00 90.69 149 SER A O 1
ATOM 1130 N N . SER A 1 150 ? -21.111 1.351 9.183 1.00 89.62 150 SER A N 1
ATOM 1131 C CA . SER A 1 150 ? -21.502 0.053 9.744 1.00 89.62 150 SER A CA 1
ATOM 1132 C C . SER A 1 150 ? -21.084 -1.107 8.830 1.00 89.62 150 SER A C 1
ATOM 1134 O O . SER A 1 150 ? -21.316 -1.076 7.620 1.00 89.62 150 SER A O 1
ATOM 1136 N N . GLY A 1 151 ? -20.448 -2.135 9.401 1.00 90.81 151 GLY A N 1
ATOM 1137 C CA . GLY A 1 151 ? -19.963 -3.298 8.649 1.00 90.81 151 GLY A CA 1
ATOM 1138 C C . GLY A 1 151 ? -18.640 -3.080 7.903 1.00 90.81 151 GLY A C 1
ATOM 1139 O O . GLY A 1 151 ? -18.246 -3.937 7.097 1.00 90.81 15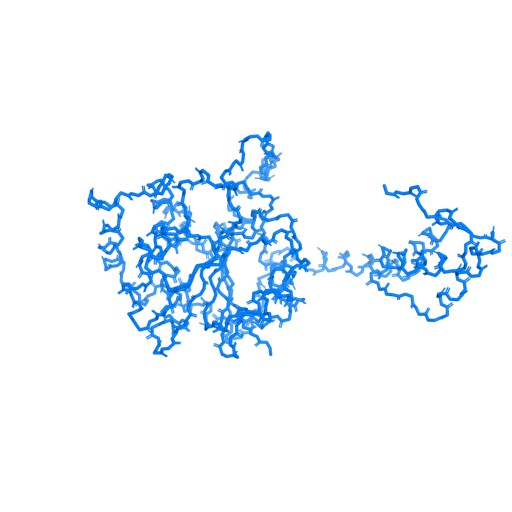1 GLY A O 1
ATOM 1140 N N . ALA A 1 152 ? -17.934 -1.972 8.159 1.00 96.81 152 ALA A N 1
ATOM 1141 C CA . ALA A 1 152 ? -16.562 -1.796 7.703 1.00 96.81 152 ALA A CA 1
ATOM 1142 C C . ALA A 1 152 ? -15.658 -2.925 8.238 1.00 96.81 152 ALA A C 1
ATOM 1144 O O . ALA A 1 152 ? -15.703 -3.281 9.418 1.00 96.81 152 ALA A O 1
ATOM 1145 N N . ARG A 1 153 ? -14.835 -3.498 7.353 1.00 97.94 153 ARG A N 1
ATOM 1146 C CA . ARG A 1 153 ? -13.792 -4.468 7.704 1.00 97.94 153 ARG A CA 1
ATOM 1147 C C . ARG A 1 153 ? -12.479 -3.976 7.118 1.00 97.94 153 ARG A C 1
ATOM 1149 O O . ARG A 1 153 ? -12.367 -3.863 5.895 1.00 97.94 153 ARG A O 1
ATOM 1156 N N . LEU A 1 154 ? -11.552 -3.656 8.007 1.00 98.56 154 LEU A N 1
ATOM 1157 C CA . LEU A 1 154 ? -10.213 -3.160 7.726 1.00 98.56 154 LEU A CA 1
ATOM 1158 C C . LEU A 1 154 ? -9.257 -4.355 7.745 1.00 98.56 154 LEU A C 1
ATOM 1160 O O . LEU A 1 154 ? -9.387 -5.220 8.611 1.00 98.56 154 LEU A O 1
ATOM 1164 N N . LEU A 1 155 ? -8.305 -4.389 6.820 1.00 98.75 155 LEU A N 1
ATOM 1165 C CA . LEU A 1 155 ? -7.112 -5.228 6.899 1.00 98.75 155 LEU A CA 1
ATOM 1166 C C . LEU A 1 155 ? -5.893 -4.314 6.885 1.00 98.75 155 LEU A C 1
ATOM 1168 O O . LEU A 1 155 ? -5.699 -3.588 5.916 1.00 98.75 155 LEU A O 1
ATOM 1172 N N . GLU A 1 156 ? -5.093 -4.342 7.938 1.00 98.62 156 GLU A N 1
ATOM 1173 C CA . GLU A 1 156 ? -3.806 -3.647 7.997 1.00 98.62 156 GLU A CA 1
ATOM 1174 C C . GLU A 1 156 ? -2.670 -4.631 7.717 1.00 98.62 156 GLU A C 1
ATOM 1176 O O . GLU A 1 156 ? -2.670 -5.728 8.271 1.00 98.62 156 GLU A O 1
ATOM 1181 N N . PHE A 1 157 ? -1.715 -4.243 6.873 1.00 98.00 157 PHE A N 1
ATOM 1182 C CA . PHE A 1 157 ? -0.437 -4.935 6.719 1.00 98.00 157 PHE A CA 1
ATOM 1183 C C . PHE A 1 157 ? 0.654 -4.185 7.484 1.00 98.00 157 PHE A C 1
ATOM 1185 O O . PHE A 1 157 ? 0.815 -2.984 7.271 1.00 98.00 157 PHE A O 1
ATOM 1192 N N . GLY A 1 158 ? 1.406 -4.902 8.323 1.00 93.00 158 GLY A N 1
ATOM 1193 C CA . GLY A 1 158 ? 2.430 -4.326 9.198 1.00 93.00 158 GLY A CA 1
ATOM 1194 C C . GLY A 1 158 ? 1.807 -3.698 10.443 1.00 93.00 158 GLY A C 1
ATOM 1195 O O . GLY A 1 158 ? 1.350 -2.556 10.425 1.00 93.00 158 GLY A O 1
ATOM 1196 N N . ALA A 1 159 ? 1.758 -4.457 11.535 1.00 93.31 159 ALA A N 1
ATOM 1197 C CA . ALA A 1 159 ? 1.121 -4.002 12.766 1.00 93.31 159 ALA A CA 1
ATOM 1198 C C . ALA A 1 159 ? 1.937 -2.921 13.497 1.00 93.31 159 ALA A C 1
ATOM 1200 O O . ALA A 1 159 ? 3.166 -2.871 13.433 1.00 93.31 159 ALA A O 1
ATOM 1201 N N . SER A 1 160 ? 1.251 -2.076 14.268 1.00 94.50 160 SER A N 1
ATOM 1202 C CA . SER A 1 160 ? 1.888 -1.095 15.150 1.00 94.50 160 SER A CA 1
ATOM 1203 C C . SER A 1 160 ? 1.078 -0.900 16.433 1.00 94.50 160 SER A C 1
ATOM 1205 O O . SER A 1 160 ? -0.092 -1.270 16.513 1.00 94.50 160 SER A O 1
ATOM 1207 N N . ASP A 1 161 ? 1.649 -0.258 17.455 1.00 95.31 161 ASP A N 1
ATOM 1208 C CA . ASP A 1 161 ? 0.856 0.096 18.645 1.00 95.31 161 ASP A CA 1
ATOM 1209 C C . ASP A 1 161 ? -0.226 1.151 18.328 1.00 95.31 161 ASP A C 1
ATOM 1211 O O . ASP A 1 161 ? -1.230 1.264 19.034 1.00 95.31 161 ASP A O 1
ATOM 1215 N N . PHE A 1 162 ? -0.089 1.867 17.207 1.00 95.50 162 PHE A N 1
ATOM 1216 C CA . PHE A 1 162 ? -1.111 2.772 16.687 1.00 95.50 162 PHE A CA 1
ATOM 1217 C C . PHE A 1 162 ? -2.390 2.050 16.224 1.00 95.50 162 PHE A C 1
ATOM 1219 O O . PHE A 1 162 ? -3.463 2.653 16.306 1.00 95.50 162 PHE A O 1
ATOM 1226 N N . SER A 1 163 ? -2.334 0.769 15.839 1.00 96.38 163 SER A N 1
ATOM 1227 C CA . SER A 1 163 ? -3.490 -0.001 15.342 1.00 96.38 163 SER A CA 1
ATOM 1228 C C . SER A 1 163 ? -4.670 -0.047 16.333 1.00 96.38 163 SER A C 1
ATOM 1230 O O . SER A 1 163 ? -5.835 -0.126 15.933 1.00 96.38 163 SER A O 1
ATOM 1232 N N . VAL A 1 164 ? -4.401 0.113 17.638 1.00 94.81 164 VAL A N 1
ATOM 1233 C CA . VAL A 1 164 ? -5.415 0.294 18.700 1.00 94.81 164 VAL A CA 1
ATOM 1234 C C . VAL A 1 164 ? -6.382 1.450 18.385 1.00 94.81 164 VAL A C 1
ATOM 1236 O O . VAL A 1 164 ? -7.573 1.391 18.715 1.00 94.81 164 VAL A O 1
ATOM 1239 N N . LEU A 1 165 ? -5.899 2.519 17.741 1.00 96.06 165 LEU A N 1
ATOM 1240 C CA . LEU A 1 165 ? -6.679 3.730 17.492 1.00 96.06 165 LEU A CA 1
ATOM 1241 C C . LEU A 1 165 ? -7.797 3.528 16.461 1.00 96.06 165 LEU A C 1
ATOM 1243 O O . LEU A 1 165 ? -8.807 4.229 16.552 1.00 96.06 165 LEU A O 1
ATOM 1247 N N . TYR A 1 166 ? -7.711 2.548 15.553 1.00 95.81 166 TYR A N 1
ATOM 1248 C CA . TYR A 1 166 ? -8.805 2.282 14.608 1.00 95.81 166 TYR A CA 1
ATOM 1249 C C . TYR A 1 166 ? -10.121 2.006 15.335 1.00 95.81 166 TYR A C 1
ATOM 1251 O O . TYR A 1 166 ? -11.138 2.617 15.024 1.00 95.81 166 TYR A O 1
ATOM 1259 N N . ARG A 1 167 ? -10.095 1.181 16.389 1.00 90.94 167 ARG A N 1
ATOM 1260 C CA . ARG A 1 167 ? -11.281 0.877 17.209 1.00 90.94 167 ARG A CA 1
ATOM 1261 C C . ARG A 1 167 ? -11.754 2.056 18.063 1.00 90.94 167 ARG A C 1
ATOM 1263 O O . ARG A 1 167 ? -12.905 2.077 18.502 1.00 90.94 167 ARG A O 1
ATOM 1270 N N . ARG A 1 168 ? -10.886 3.042 18.317 1.00 91.62 168 ARG A N 1
ATOM 1271 C CA . ARG A 1 168 ? -11.231 4.270 19.049 1.00 91.62 168 ARG A CA 1
ATOM 1272 C C . ARG A 1 168 ? -12.044 5.233 18.182 1.00 91.62 168 ARG A C 1
ATOM 1274 O O . ARG A 1 168 ? -13.012 5.803 18.689 1.00 91.62 168 ARG A O 1
ATOM 1281 N N . PHE A 1 169 ? -11.663 5.390 1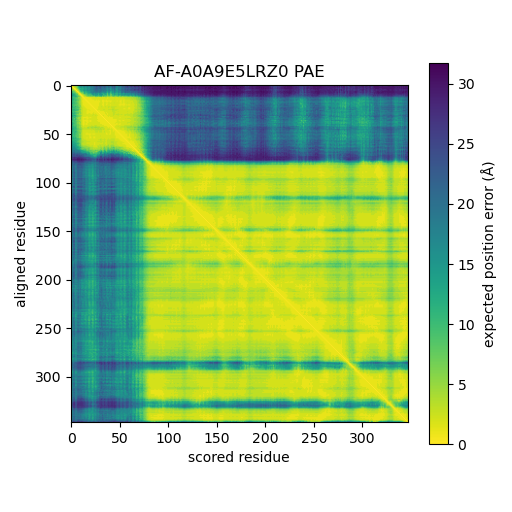6.913 1.00 96.00 169 PHE A N 1
ATOM 1282 C CA . PHE A 1 169 ? -12.301 6.311 15.963 1.00 96.00 169 PHE A CA 1
ATOM 1283 C C . PHE A 1 169 ? -13.412 5.654 15.124 1.00 96.00 169 PHE A C 1
ATOM 1285 O O . PHE A 1 169 ? -14.408 6.307 14.822 1.00 96.00 169 PHE A O 1
ATOM 1292 N N . PHE A 1 170 ? -13.313 4.354 14.835 1.00 96.00 170 PHE A N 1
ATOM 1293 C CA . PHE A 1 170 ? -14.251 3.587 14.007 1.00 96.00 170 PHE A CA 1
ATOM 1294 C C . PHE A 1 170 ? -14.841 2.413 14.805 1.00 96.00 170 PHE A C 1
ATOM 1296 O O . PHE A 1 170 ? -14.457 1.258 14.650 1.00 96.00 170 PHE A O 1
ATOM 1303 N N . LYS A 1 171 ? -15.771 2.715 15.719 1.00 90.94 171 LYS A N 1
ATOM 1304 C CA . LYS A 1 171 ? -16.297 1.737 16.696 1.00 90.94 171 LYS A CA 1
ATOM 1305 C C . LYS A 1 171 ? -17.058 0.561 16.076 1.00 90.94 171 LYS A C 1
ATOM 1307 O O . LYS A 1 171 ? -17.015 -0.531 16.632 1.00 90.94 171 LYS A O 1
ATOM 1312 N N . ASP A 1 172 ? -17.728 0.798 14.950 1.00 91.50 172 ASP A N 1
ATOM 1313 C CA . ASP A 1 172 ? -18.506 -0.211 14.218 1.00 91.50 172 ASP A CA 1
ATOM 1314 C C . ASP A 1 172 ? -17.660 -0.966 13.174 1.00 91.50 172 ASP A C 1
ATOM 1316 O O . ASP A 1 172 ? -18.173 -1.826 12.452 1.00 91.50 172 ASP A O 1
ATOM 1320 N N . ALA A 1 173 ? -16.367 -0.638 13.082 1.00 95.69 173 ALA A N 1
ATOM 1321 C CA . ALA A 1 173 ? -15.426 -1.288 12.190 1.00 95.69 173 ALA A CA 1
ATOM 1322 C C . ALA A 1 173 ? -14.780 -2.513 12.847 1.00 95.69 173 ALA A C 1
ATOM 1324 O O . ALA A 1 173 ? -14.468 -2.543 14.038 1.00 95.69 173 ALA A O 1
ATOM 1325 N N . THR A 1 174 ? -14.525 -3.525 12.025 1.00 97.25 174 THR A N 1
ATOM 1326 C CA . THR A 1 174 ? -13.792 -4.737 12.402 1.00 97.25 174 THR A CA 1
ATOM 1327 C C . THR A 1 174 ? -12.378 -4.662 11.840 1.00 97.25 174 THR A C 1
ATOM 1329 O O . THR A 1 174 ? -12.204 -4.425 10.647 1.00 97.25 174 THR A O 1
ATOM 1332 N N . LEU A 1 175 ? -11.370 -4.835 12.694 1.00 98.19 175 LEU A N 1
ATOM 1333 C CA . LEU A 1 175 ? -9.959 -4.836 12.306 1.00 98.19 175 LEU A CA 1
ATOM 1334 C C . LEU A 1 175 ? -9.472 -6.274 12.127 1.00 98.19 175 LEU A C 1
ATOM 1336 O O . LEU A 1 175 ? -9.669 -7.097 13.018 1.00 98.19 175 LEU A O 1
ATOM 1340 N N . ALA A 1 176 ? -8.802 -6.551 11.020 1.00 98.44 176 ALA A N 1
ATOM 1341 C CA . ALA A 1 176 ? -7.898 -7.678 10.864 1.00 98.44 176 ALA A CA 1
ATOM 1342 C C . ALA A 1 176 ? -6.480 -7.155 10.619 1.00 98.44 176 ALA A C 1
ATOM 1344 O O . ALA A 1 176 ? -6.305 -6.066 10.069 1.00 98.44 176 ALA A O 1
ATOM 1345 N N . ILE A 1 177 ? -5.485 -7.943 11.004 1.00 98.56 177 ILE A N 1
ATOM 1346 C CA . ILE A 1 177 ? -4.068 -7.632 10.798 1.00 98.56 177 ILE A CA 1
ATOM 1347 C C . ILE A 1 177 ? -3.438 -8.751 9.969 1.00 98.56 177 ILE A C 1
ATOM 1349 O O . ILE A 1 177 ? -3.732 -9.927 10.182 1.00 98.56 177 ILE A O 1
ATOM 1353 N N . ALA A 1 178 ? -2.576 -8.389 9.027 1.00 98.12 178 ALA A N 1
ATOM 1354 C CA . ALA A 1 178 ? -1.675 -9.293 8.337 1.00 98.12 178 ALA A CA 1
ATOM 1355 C C . ALA A 1 178 ? -0.224 -8.890 8.604 1.00 98.12 178 ALA A C 1
ATOM 1357 O O . ALA A 1 178 ? 0.127 -7.713 8.532 1.00 98.12 178 ALA A O 1
ATOM 1358 N N . ASP A 1 179 ? 0.626 -9.873 8.880 1.00 95.75 179 ASP A N 1
ATOM 1359 C CA . ASP A 1 179 ? 2.056 -9.646 9.075 1.00 95.75 179 ASP A CA 1
ATOM 1360 C C . ASP A 1 179 ? 2.885 -10.819 8.533 1.00 95.75 179 ASP A C 1
ATOM 1362 O O . ASP A 1 179 ? 2.353 -11.889 8.209 1.00 95.75 179 ASP A O 1
ATOM 1366 N N . ARG A 1 180 ? 4.195 -10.607 8.393 1.00 93.62 180 ARG A N 1
ATOM 1367 C CA . ARG A 1 180 ? 5.121 -11.594 7.824 1.00 93.62 180 ARG A CA 1
ATOM 1368 C C . ARG A 1 180 ? 5.267 -12.830 8.727 1.00 93.62 180 ARG A C 1
ATOM 1370 O O . ARG A 1 180 ? 5.050 -12.742 9.936 1.00 93.62 180 ARG A O 1
ATOM 1377 N N . PRO A 1 181 ? 5.680 -13.994 8.189 1.00 92.81 181 PRO A N 1
ATOM 1378 C CA . PRO A 1 181 ? 6.134 -15.101 9.023 1.00 92.81 181 PRO A CA 1
ATOM 1379 C C . PRO A 1 181 ? 7.306 -14.667 9.907 1.00 92.81 181 PRO A C 1
ATOM 1381 O O . PRO A 1 181 ? 8.229 -13.988 9.450 1.00 92.81 181 PRO A O 1
ATOM 1384 N N . VAL A 1 182 ? 7.274 -15.095 11.166 1.00 90.06 182 VAL A N 1
ATOM 1385 C CA . VAL A 1 182 ? 8.280 -14.786 12.188 1.00 90.06 182 VAL A CA 1
ATOM 1386 C C . VAL A 1 182 ? 8.720 -16.069 12.905 1.00 90.06 182 VAL A C 1
ATOM 1388 O O . VAL A 1 182 ? 7.947 -17.028 12.937 1.00 90.06 182 VAL A O 1
ATOM 1391 N N . PRO A 1 183 ? 9.945 -16.120 13.463 1.00 88.75 183 PRO A N 1
ATOM 1392 C CA . PRO A 1 183 ? 10.392 -17.227 14.311 1.00 88.75 183 PRO A CA 1
ATOM 1393 C C . PRO A 1 183 ? 9.542 -17.410 15.580 1.00 88.75 183 PRO A C 1
ATOM 1395 O O . PRO A 1 183 ? 8.947 -16.454 16.075 1.00 88.75 183 PRO A O 1
ATOM 1398 N N . ASP A 1 184 ? 9.556 -18.620 16.150 1.00 88.00 184 ASP A N 1
ATOM 1399 C CA . ASP A 1 184 ? 8.799 -18.973 17.367 1.00 88.00 184 ASP A CA 1
ATOM 1400 C C . ASP A 1 184 ? 9.190 -18.145 18.612 1.00 88.00 184 ASP A C 1
ATOM 1402 O O . ASP A 1 184 ? 8.407 -18.032 19.554 1.00 88.00 184 ASP A O 1
ATOM 1406 N N . ASP A 1 185 ? 10.398 -17.569 18.638 1.00 87.75 185 ASP A N 1
ATOM 1407 C CA . ASP A 1 185 ? 10.914 -16.712 19.714 1.00 87.75 185 ASP A CA 1
ATOM 1408 C C . ASP A 1 185 ? 10.711 -15.204 19.459 1.00 87.75 185 ASP A C 1
ATOM 1410 O O . ASP A 1 185 ? 11.186 -14.368 20.233 1.00 87.75 185 ASP A O 1
ATOM 1414 N N . TYR A 1 186 ? 9.976 -14.829 18.407 1.00 87.75 186 TYR A N 1
ATOM 1415 C CA . TYR A 1 186 ? 9.684 -13.433 18.094 1.00 87.75 186 TYR A CA 1
ATOM 1416 C C . TYR A 1 186 ? 8.686 -12.808 19.083 1.00 87.75 186 TYR A C 1
ATOM 1418 O O . TYR A 1 186 ? 7.528 -13.207 19.185 1.00 87.75 186 TYR A O 1
ATOM 1426 N N . ILE A 1 187 ? 9.131 -11.754 19.771 1.00 85.56 187 ILE A N 1
ATOM 1427 C CA . ILE A 1 187 ? 8.379 -11.044 20.825 1.00 85.56 187 ILE A CA 1
ATOM 1428 C C . ILE A 1 187 ? 7.734 -9.722 20.361 1.00 85.56 187 ILE A C 1
ATOM 1430 O O . ILE A 1 187 ? 7.396 -8.872 21.187 1.00 85.56 187 ILE A O 1
ATOM 1434 N N . GLY A 1 188 ? 7.614 -9.515 19.046 1.00 89.50 188 GLY A N 1
ATOM 1435 C CA . GLY A 1 188 ? 6.967 -8.340 18.455 1.00 89.50 188 GLY A CA 1
ATOM 1436 C C . GLY A 1 188 ? 5.462 -8.533 18.242 1.00 89.50 188 GLY A C 1
ATOM 1437 O O . GLY A 1 188 ? 4.749 -9.022 19.116 1.00 89.50 188 GLY A O 1
ATOM 1438 N N . PHE A 1 189 ? 4.965 -8.150 17.066 1.00 92.56 189 PHE A N 1
ATOM 1439 C CA . PHE A 1 189 ? 3.548 -8.254 16.704 1.00 92.56 189 PHE A CA 1
ATOM 1440 C C . PHE A 1 189 ? 3.126 -9.677 16.304 1.00 92.56 189 PHE A C 1
ATOM 1442 O O . PHE A 1 189 ? 2.890 -9.987 15.140 1.00 92.56 189 PHE A O 1
ATOM 1449 N N . THR A 1 190 ? 3.021 -10.562 17.294 1.00 93.94 190 THR A N 1
ATOM 1450 C CA . THR A 1 190 ? 2.447 -11.906 17.126 1.00 93.94 190 THR A CA 1
ATOM 1451 C C . THR A 1 190 ? 0.915 -11.870 17.035 1.00 93.94 190 THR A C 1
ATOM 1453 O O . THR A 1 190 ? 0.280 -10.861 17.355 1.00 93.94 190 THR A O 1
ATOM 1456 N N . ALA A 1 191 ? 0.297 -13.000 16.671 1.00 95.31 191 ALA A N 1
ATOM 1457 C CA . ALA A 1 191 ? -1.161 -13.156 16.664 1.00 95.31 191 ALA A CA 1
ATOM 1458 C C . ALA A 1 191 ? -1.806 -12.807 18.024 1.00 95.31 191 ALA A C 1
ATOM 1460 O O . ALA A 1 191 ? -2.799 -12.079 18.064 1.00 95.31 191 ALA A O 1
ATOM 1461 N N . ASP A 1 192 ? -1.200 -13.243 19.135 1.00 94.50 192 ASP A N 1
ATOM 1462 C CA . ASP A 1 192 ? -1.670 -12.940 20.495 1.00 94.50 192 ASP A CA 1
ATOM 1463 C C . ASP A 1 192 ? -1.617 -11.435 20.804 1.00 94.50 192 ASP A C 1
ATOM 1465 O O . ASP A 1 192 ? -2.527 -10.887 21.432 1.00 94.50 192 ASP A O 1
ATOM 1469 N N . VAL A 1 193 ? -0.578 -10.734 20.333 1.00 94.81 193 VAL A N 1
ATOM 1470 C CA . VAL A 1 193 ? -0.468 -9.273 20.464 1.00 94.81 193 VAL A CA 1
ATOM 1471 C C . VAL A 1 193 ? -1.523 -8.579 19.600 1.00 94.81 193 VAL A C 1
ATOM 1473 O O . VAL A 1 193 ? -2.222 -7.689 20.089 1.00 94.81 193 VAL A O 1
ATOM 1476 N N . ALA A 1 194 ? -1.705 -9.009 18.352 1.00 96.25 194 ALA A N 1
ATOM 1477 C CA . ALA A 1 194 ? -2.703 -8.447 17.447 1.00 96.25 194 ALA A CA 1
ATOM 1478 C C . ALA A 1 194 ? -4.138 -8.609 17.981 1.00 96.25 194 ALA A C 1
ATOM 1480 O O . ALA A 1 194 ? -4.894 -7.637 18.040 1.00 96.25 194 ALA A O 1
ATOM 1481 N N . GLN A 1 195 ? -4.519 -9.808 18.424 1.00 96.00 195 GLN A N 1
ATOM 1482 C CA . GLN A 1 195 ? -5.876 -10.082 18.903 1.00 96.00 195 GLN A CA 1
ATOM 1483 C C . GLN A 1 195 ? -6.109 -9.572 20.334 1.00 96.00 195 GLN A C 1
ATOM 1485 O O . GLN A 1 195 ? -7.168 -9.014 20.626 1.00 96.00 195 GLN A O 1
ATOM 1490 N N . GLY A 1 196 ? -5.121 -9.709 21.223 1.00 94.62 196 GLY A N 1
ATOM 1491 C CA . GLY A 1 196 ? -5.225 -9.315 22.629 1.00 94.62 196 GLY A CA 1
ATOM 1492 C C . GLY A 1 196 ? -4.974 -7.826 22.882 1.00 94.62 196 GLY A C 1
ATOM 1493 O O . GLY A 1 196 ? -5.820 -7.151 23.469 1.00 94.62 196 GLY A O 1
ATOM 1494 N N . LYS A 1 197 ? -3.814 -7.304 22.457 1.00 92.81 197 LYS A N 1
ATOM 1495 C CA . LYS A 1 197 ? -3.392 -5.915 22.725 1.00 92.81 197 LYS A CA 1
ATOM 1496 C C . LYS A 1 197 ? -4.005 -4.928 21.732 1.00 92.81 197 LYS A C 1
ATOM 1498 O O . LYS A 1 197 ? -4.560 -3.917 22.156 1.00 92.81 197 LYS A O 1
ATOM 1503 N N . LEU A 1 198 ? -3.905 -5.219 20.432 1.00 94.44 198 LEU A N 1
ATOM 1504 C CA . LEU A 1 198 ? -4.396 -4.331 19.367 1.00 94.44 198 LEU A CA 1
ATOM 1505 C C . LEU A 1 198 ? -5.906 -4.497 19.121 1.00 94.44 198 LEU A C 1
ATOM 1507 O O . LEU A 1 198 ? -6.569 -3.601 18.597 1.00 94.44 198 LEU A O 1
ATOM 1511 N N . GLY A 1 199 ? -6.479 -5.618 19.569 1.00 94.69 199 GLY A N 1
ATOM 1512 C CA . GLY A 1 199 ? -7.910 -5.884 19.509 1.00 94.69 199 GLY A CA 1
ATOM 1513 C C . GLY A 1 199 ? -8.415 -6.237 18.109 1.00 94.69 199 GLY A C 1
ATOM 1514 O O . GLY A 1 199 ? -9.587 -5.968 17.824 1.00 94.69 199 GLY A O 1
ATOM 1515 N N . ALA A 1 200 ? -7.563 -6.794 17.247 1.00 97.38 200 ALA A N 1
ATOM 1516 C CA . ALA A 1 200 ? -7.959 -7.350 15.958 1.00 97.38 200 ALA A CA 1
ATOM 1517 C C . ALA A 1 200 ? -8.875 -8.577 16.139 1.00 97.38 200 ALA A C 1
ATOM 1519 O O . ALA A 1 200 ? -8.718 -9.362 17.071 1.00 97.38 200 ALA A O 1
ATOM 1520 N N . ALA A 1 201 ? -9.841 -8.745 15.238 1.00 97.25 201 ALA A N 1
ATOM 1521 C CA . ALA A 1 201 ? -10.698 -9.926 15.179 1.00 97.25 201 ALA A CA 1
ATOM 1522 C C . ALA A 1 201 ? -9.948 -11.127 14.578 1.00 97.25 201 ALA A C 1
ATOM 1524 O O . ALA A 1 201 ? -10.015 -12.233 15.112 1.00 97.25 201 ALA A O 1
ATOM 1525 N N . ASP A 1 202 ? -9.187 -10.887 13.508 1.00 97.56 202 ASP A N 1
ATOM 1526 C CA . ASP A 1 202 ? -8.415 -11.896 12.781 1.00 97.56 202 ASP A CA 1
ATOM 1527 C C . ASP A 1 202 ? -6.939 -11.481 12.677 1.00 97.56 202 ASP A C 1
ATOM 1529 O O . ASP A 1 202 ? -6.628 -10.290 12.572 1.00 97.56 202 ASP A O 1
ATOM 1533 N N . PHE A 1 203 ? -6.046 -12.470 12.635 1.00 97.94 203 PHE A N 1
ATOM 1534 C CA . PHE A 1 203 ? -4.637 -12.299 12.287 1.00 97.94 203 PHE A CA 1
ATOM 1535 C C . PHE A 1 203 ? -4.265 -13.258 11.150 1.00 97.94 203 PHE A C 1
ATOM 1537 O O . PHE A 1 203 ? -4.637 -14.432 11.189 1.00 97.94 203 PHE A O 1
ATOM 1544 N N . PHE A 1 204 ? -3.532 -12.769 10.150 1.00 97.75 204 PHE A N 1
ATOM 1545 C CA . PHE A 1 204 ? -3.093 -13.542 8.989 1.00 97.75 204 PHE A CA 1
ATOM 1546 C C . PHE A 1 204 ? -1.569 -13.496 8.851 1.00 97.75 204 PHE A C 1
ATOM 1548 O O . PHE A 1 204 ? -0.986 -12.431 8.675 1.00 97.75 204 PHE A O 1
ATOM 1555 N N . THR A 1 205 ? -0.916 -14.655 8.856 1.00 96.50 205 THR A N 1
ATOM 1556 C CA . THR A 1 205 ? 0.505 -14.751 8.497 1.00 96.50 205 THR A CA 1
ATOM 1557 C C . THR A 1 205 ? 0.635 -14.812 6.976 1.00 96.50 205 THR A C 1
ATOM 1559 O O . THR A 1 205 ? 0.190 -15.783 6.363 1.00 96.50 205 THR A O 1
ATOM 1562 N N . ILE A 1 206 ? 1.218 -13.781 6.359 1.00 96.56 206 ILE A N 1
ATOM 1563 C CA . ILE A 1 206 ? 1.326 -13.643 4.900 1.00 96.56 206 ILE A CA 1
ATOM 1564 C C . ILE A 1 206 ? 2.759 -13.269 4.523 1.00 96.56 206 ILE A C 1
ATOM 1566 O O . ILE A 1 206 ? 3.248 -12.200 4.876 1.00 96.56 206 ILE A O 1
ATOM 1570 N N . ASP A 1 207 ? 3.422 -14.129 3.749 1.00 96.00 207 ASP A N 1
ATOM 1571 C CA . ASP A 1 207 ? 4.700 -13.785 3.119 1.00 96.00 207 ASP A CA 1
ATOM 1572 C C . ASP A 1 207 ? 4.460 -13.098 1.769 1.00 96.00 207 ASP A C 1
ATOM 1574 O O . ASP A 1 207 ? 4.121 -13.741 0.769 1.00 96.00 207 ASP A O 1
ATOM 1578 N N . LE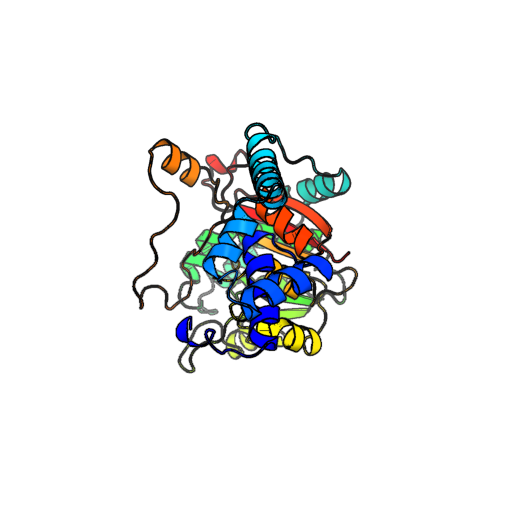U A 1 208 ? 4.637 -11.778 1.751 1.00 96.81 208 LEU A N 1
ATOM 1579 C CA . LEU A 1 208 ? 4.506 -10.948 0.553 1.00 96.81 208 LEU A CA 1
ATOM 1580 C C . LEU A 1 208 ? 5.696 -11.077 -0.413 1.00 96.81 208 LEU A C 1
ATOM 1582 O O . LEU A 1 208 ? 5.602 -10.598 -1.540 1.00 96.81 208 LEU A O 1
ATOM 1586 N N . GLN A 1 209 ? 6.786 -11.750 -0.025 1.00 94.62 209 GLN A N 1
ATOM 1587 C CA . GLN A 1 209 ? 7.894 -12.08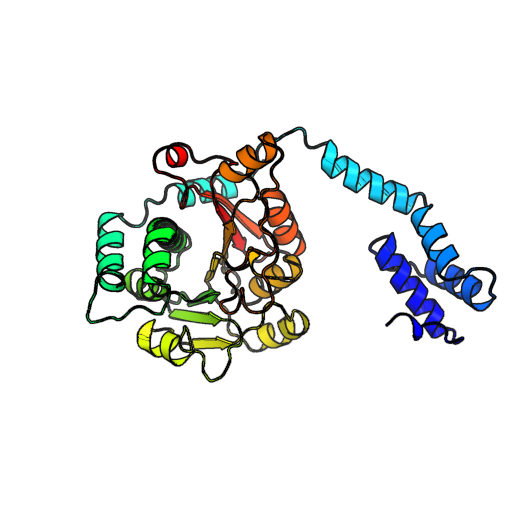0 -0.931 1.00 94.62 209 GLN A CA 1
ATOM 1588 C C . GLN A 1 209 ? 7.662 -13.390 -1.704 1.00 94.62 209 GLN A C 1
ATOM 1590 O O . GLN A 1 209 ? 8.446 -13.735 -2.589 1.00 94.62 209 GLN A O 1
ATOM 1595 N N . ALA A 1 210 ? 6.567 -14.104 -1.423 1.00 96.06 210 ALA A N 1
ATOM 1596 C CA . ALA A 1 210 ? 6.180 -15.336 -2.100 1.00 96.06 210 ALA A CA 1
ATOM 1597 C C . ALA A 1 210 ? 4.909 -15.137 -2.959 1.00 96.06 210 ALA A C 1
ATOM 1599 O O . ALA A 1 210 ? 3.830 -15.584 -2.571 1.00 96.06 210 ALA A O 1
ATOM 1600 N N . PRO A 1 211 ? 4.981 -14.526 -4.160 1.00 94.75 211 PRO A N 1
ATOM 1601 C CA . PRO A 1 211 ? 3.788 -14.277 -4.978 1.00 94.75 211 PRO A CA 1
ATOM 1602 C C . PRO A 1 211 ? 3.056 -15.559 -5.416 1.00 94.75 211 PRO A C 1
ATOM 1604 O O . PRO A 1 211 ? 1.845 -15.550 -5.622 1.00 94.75 211 PRO A O 1
ATOM 1607 N N . ALA A 1 212 ? 3.751 -16.701 -5.463 1.00 94.81 212 ALA A N 1
ATOM 1608 C CA . ALA A 1 212 ? 3.182 -17.998 -5.839 1.00 94.81 212 ALA A CA 1
ATOM 1609 C C . ALA A 1 212 ? 2.048 -18.513 -4.920 1.00 94.81 212 ALA A C 1
ATOM 1611 O O . ALA A 1 212 ? 1.317 -19.416 -5.322 1.00 94.81 212 ALA A O 1
ATOM 1612 N N . GLN A 1 213 ? 1.883 -17.970 -3.705 1.00 95.25 213 GLN A N 1
ATOM 1613 C CA . GLN A 1 213 ? 0.764 -18.313 -2.808 1.00 95.25 213 GLN A CA 1
ATOM 1614 C C . GLN A 1 213 ? -0.426 -17.340 -2.887 1.00 95.25 213 GLN A C 1
ATOM 1616 O O . GLN A 1 213 ? -1.469 -17.619 -2.294 1.00 95.25 213 GLN A O 1
ATOM 1621 N N . PHE A 1 214 ? -0.311 -16.219 -3.610 1.00 97.25 214 PHE A N 1
ATOM 1622 C CA . PHE A 1 214 ? -1.309 -15.143 -3.580 1.00 97.25 214 PHE A CA 1
ATOM 1623 C C . PHE A 1 214 ? -2.707 -15.595 -4.023 1.00 97.25 214 PHE A C 1
ATOM 1625 O O . PHE A 1 214 ? -3.677 -15.261 -3.347 1.00 97.25 214 PHE A O 1
ATOM 1632 N N . ASP A 1 215 ? -2.830 -16.418 -5.068 1.00 95.81 215 ASP A N 1
ATOM 1633 C CA . ASP A 1 215 ? -4.134 -16.938 -5.516 1.00 95.81 215 ASP A CA 1
ATOM 1634 C C . ASP A 1 215 ? -4.800 -17.844 -4.463 1.00 95.81 215 ASP A C 1
ATOM 1636 O O . ASP A 1 215 ? -6.007 -17.761 -4.225 1.00 95.81 215 ASP A O 1
ATOM 1640 N N . ALA A 1 216 ? -4.013 -18.688 -3.786 1.00 96.81 216 ALA A N 1
ATOM 1641 C CA . ALA A 1 216 ? -4.509 -19.594 -2.750 1.00 96.81 216 ALA A CA 1
ATOM 1642 C C . ALA A 1 216 ? -4.938 -18.837 -1.480 1.00 96.81 216 ALA A C 1
ATOM 1644 O O . ALA A 1 216 ? -5.967 -19.161 -0.882 1.00 96.81 216 ALA A O 1
ATOM 1645 N N . LEU A 1 217 ? -4.187 -17.798 -1.098 1.00 96.50 217 LEU A N 1
ATOM 1646 C CA . LEU A 1 217 ? -4.549 -16.883 -0.013 1.00 96.50 217 LEU A CA 1
ATOM 1647 C C . LEU A 1 217 ? -5.806 -16.071 -0.368 1.00 96.50 217 LEU A C 1
ATOM 1649 O O . LEU A 1 217 ? -6.752 -16.018 0.412 1.00 96.50 217 LEU A O 1
ATOM 1653 N N . ALA A 1 218 ? -5.880 -15.509 -1.575 1.00 96.31 218 ALA A N 1
ATOM 1654 C CA . ALA A 1 218 ? -7.023 -14.726 -2.052 1.00 96.31 218 ALA A CA 1
ATOM 1655 C C . ALA A 1 218 ? -8.340 -15.523 -2.136 1.00 96.31 218 ALA A C 1
ATOM 1657 O O . ALA A 1 218 ? -9.431 -14.939 -2.070 1.00 96.31 218 ALA A O 1
ATOM 1658 N N . ALA A 1 219 ? -8.244 -16.844 -2.310 1.00 96.56 219 ALA A N 1
ATOM 1659 C CA . ALA A 1 219 ? -9.376 -17.765 -2.320 1.00 96.56 219 ALA A CA 1
ATOM 1660 C C . ALA A 1 219 ? -9.853 -18.168 -0.912 1.00 96.56 219 ALA A C 1
ATOM 1662 O O . ALA A 1 219 ? -11.036 -18.463 -0.743 1.00 96.56 219 ALA A O 1
ATOM 1663 N N . SER A 1 220 ? -8.964 -18.186 0.089 1.00 95.94 220 SER A N 1
ATOM 1664 C CA . SER A 1 220 ? -9.288 -18.577 1.471 1.00 95.94 220 SER A CA 1
ATOM 1665 C C . SER A 1 220 ? -9.607 -17.392 2.391 1.00 95.94 220 SER A C 1
ATOM 1667 O O . SER A 1 220 ? -10.349 -17.548 3.362 1.00 95.94 220 SER A O 1
ATOM 1669 N N . MET A 1 221 ? -9.084 -16.203 2.087 1.00 97.44 221 MET A N 1
ATOM 1670 C CA . MET A 1 221 ? -9.285 -14.996 2.885 1.00 97.44 221 MET A CA 1
ATOM 1671 C C . MET A 1 221 ? -10.654 -14.329 2.643 1.00 97.44 221 MET A C 1
ATOM 1673 O O . MET A 1 221 ? -11.190 -14.342 1.529 1.00 97.44 221 MET A O 1
ATOM 1677 N N . PRO A 1 222 ? -11.230 -13.686 3.678 1.00 97.19 222 PRO A N 1
ATOM 1678 C CA . PRO A 1 222 ? -12.464 -12.918 3.545 1.00 97.19 222 PRO A CA 1
ATOM 1679 C C . PRO A 1 222 ? -12.258 -11.630 2.733 1.00 97.19 222 PRO A C 1
ATOM 1681 O O . PRO A 1 222 ? -11.133 -11.226 2.450 1.00 97.19 222 PRO A O 1
ATOM 1684 N N . ARG A 1 223 ? -13.364 -10.951 2.385 1.00 97.62 223 ARG A N 1
ATOM 1685 C CA . ARG A 1 223 ? -13.324 -9.678 1.647 1.00 97.62 223 ARG A CA 1
ATOM 1686 C C . ARG A 1 223 ? -13.479 -8.436 2.537 1.00 97.62 223 ARG A C 1
ATOM 1688 O O . ARG A 1 223 ? -14.401 -8.345 3.360 1.00 97.62 223 ARG A O 1
ATOM 1695 N N . PHE A 1 224 ? -12.605 -7.458 2.322 1.00 98.50 224 PHE A N 1
ATOM 1696 C CA . PHE A 1 224 ? -12.423 -6.242 3.119 1.00 98.50 224 PHE A CA 1
ATOM 1697 C C . PHE A 1 224 ? -13.003 -5.006 2.424 1.00 98.50 224 PHE A C 1
ATOM 1699 O O . PHE A 1 224 ? -13.049 -4.944 1.197 1.00 98.50 224 PHE A O 1
ATOM 1706 N N . SER A 1 225 ? -13.482 -4.028 3.197 1.00 98.44 225 SER A N 1
ATOM 1707 C CA . SER A 1 225 ? -13.876 -2.723 2.641 1.00 98.44 225 SER A CA 1
ATOM 1708 C C . SER A 1 225 ? -12.707 -1.746 2.582 1.00 98.44 225 SER A C 1
ATOM 1710 O O . SER A 1 225 ? -12.707 -0.862 1.736 1.00 98.44 225 SER A O 1
ATOM 1712 N N . HIS A 1 226 ? -11.720 -1.916 3.460 1.00 98.69 226 HIS A N 1
ATOM 1713 C CA . HIS A 1 226 ? -10.520 -1.095 3.513 1.00 98.69 226 HIS A CA 1
ATOM 1714 C C . HIS A 1 226 ? -9.315 -2.018 3.672 1.00 98.69 226 HIS A C 1
ATOM 1716 O O . HIS A 1 226 ? -9.317 -2.872 4.559 1.00 98.69 226 HIS A O 1
ATOM 1722 N N . ILE A 1 227 ? -8.294 -1.845 2.844 1.00 98.81 227 ILE A N 1
ATOM 1723 C CA . ILE A 1 227 ? -6.973 -2.441 3.052 1.00 98.81 227 ILE A CA 1
ATOM 1724 C C . ILE A 1 227 ? -5.987 -1.297 3.249 1.00 98.81 227 ILE A C 1
ATOM 1726 O O . ILE A 1 227 ? -6.008 -0.332 2.490 1.00 98.81 227 ILE A O 1
ATOM 1730 N N . LEU A 1 228 ? -5.159 -1.395 4.282 1.00 98.81 228 LEU A N 1
ATOM 1731 C CA . LEU A 1 228 ? -4.105 -0.449 4.604 1.00 98.81 228 LEU A CA 1
ATOM 1732 C C . LEU A 1 228 ? -2.763 -1.112 4.323 1.00 98.81 228 LEU A C 1
ATOM 1734 O O . LEU A 1 228 ? -2.466 -2.177 4.864 1.00 98.81 228 LEU A O 1
ATOM 1738 N N . PHE A 1 229 ? -1.976 -0.475 3.465 1.00 98.69 229 PHE A N 1
ATOM 1739 C CA . PHE A 1 229 ? -0.670 -0.948 3.025 1.00 98.69 229 PHE A CA 1
ATOM 1740 C C . PHE A 1 229 ? 0.330 0.204 3.148 1.00 98.69 229 PHE A C 1
ATOM 1742 O O . PHE A 1 229 ? 0.678 0.858 2.164 1.00 98.69 229 PHE A O 1
ATOM 1749 N N . CYS A 1 230 ? 0.675 0.530 4.394 1.00 97.75 230 CYS A N 1
ATOM 1750 C CA . CYS A 1 230 ? 1.283 1.805 4.760 1.00 97.75 230 CYS A CA 1
ATOM 1751 C C . CYS A 1 230 ? 2.710 1.614 5.282 1.00 97.75 230 CYS A C 1
ATOM 1753 O O . CYS A 1 230 ? 2.878 1.235 6.439 1.00 97.75 230 CYS A O 1
ATOM 1755 N N . GLU A 1 231 ? 3.705 1.977 4.475 1.00 96.06 231 GLU A N 1
ATOM 1756 C CA . GLU A 1 231 ? 5.137 1.745 4.729 1.00 96.06 231 GLU A CA 1
ATOM 1757 C C . GLU A 1 231 ? 5.464 0.242 4.810 1.00 96.06 231 GLU A C 1
ATOM 1759 O O . GLU A 1 231 ? 5.761 -0.322 5.863 1.00 96.06 231 GLU A O 1
ATOM 1764 N N . VAL A 1 232 ? 5.260 -0.437 3.676 1.00 97.00 232 VAL A N 1
ATOM 1765 C CA . VAL A 1 232 ? 5.440 -1.894 3.521 1.00 97.00 232 VAL A CA 1
ATOM 1766 C C . VAL A 1 232 ? 6.090 -2.225 2.180 1.00 97.00 232 VAL A C 1
ATOM 1768 O O . VAL A 1 232 ? 6.935 -3.114 2.107 1.00 97.00 232 VAL A O 1
ATOM 1771 N N . LEU A 1 233 ? 5.699 -1.535 1.101 1.00 97.44 233 LEU A N 1
ATOM 1772 C CA . LEU A 1 233 ? 6.093 -1.878 -0.269 1.00 97.44 233 LEU A CA 1
ATOM 1773 C C . LEU A 1 233 ? 7.611 -1.783 -0.490 1.00 97.44 233 LEU A C 1
ATOM 1775 O O . LEU A 1 233 ? 8.196 -2.627 -1.165 1.00 97.44 233 LEU A O 1
ATOM 1779 N N . GLU A 1 234 ? 8.239 -0.772 0.101 1.00 95.94 234 GLU A N 1
ATOM 1780 C CA . GLU A 1 234 ? 9.669 -0.474 0.023 1.00 95.94 234 GLU A CA 1
ATOM 1781 C C . GLU A 1 234 ? 10.561 -1.522 0.699 1.00 95.94 234 GLU A C 1
ATOM 1783 O O . GLU A 1 234 ? 11.746 -1.617 0.373 1.00 95.94 234 GLU A O 1
ATOM 1788 N N . HIS A 1 235 ? 9.994 -2.347 1.583 1.00 94.88 235 HIS A N 1
ATOM 1789 C CA . HIS A 1 235 ? 10.680 -3.450 2.257 1.00 94.88 235 HIS A CA 1
ATOM 1790 C C . HIS A 1 235 ? 10.651 -4.768 1.456 1.00 94.88 235 HIS A C 1
ATOM 1792 O O . HIS A 1 235 ? 11.237 -5.759 1.892 1.00 94.88 235 HIS A O 1
ATOM 1798 N N . LEU A 1 236 ? 9.980 -4.827 0.297 1.00 94.75 236 LEU A N 1
ATOM 1799 C CA . LEU A 1 236 ? 9.783 -6.076 -0.450 1.00 94.75 236 LEU A CA 1
ATOM 1800 C C . LEU A 1 236 ? 10.694 -6.201 -1.678 1.00 94.75 236 LEU A C 1
ATOM 1802 O O . LEU A 1 236 ? 10.799 -5.292 -2.500 1.00 94.75 236 LEU A O 1
ATOM 1806 N N . VAL A 1 237 ? 11.269 -7.392 -1.877 1.00 94.12 237 VAL A N 1
ATOM 1807 C CA . VAL A 1 237 ? 12.008 -7.765 -3.100 1.00 94.12 237 VAL A CA 1
ATOM 1808 C C . VAL A 1 237 ? 11.106 -8.592 -4.028 1.00 94.12 237 VAL A C 1
ATOM 1810 O O . VAL A 1 237 ? 11.385 -9.741 -4.362 1.00 94.12 237 VAL A O 1
ATOM 1813 N N . VAL A 1 238 ? 9.980 -8.000 -4.426 1.00 94.19 238 VAL A N 1
ATOM 1814 C CA . VAL A 1 238 ? 8.931 -8.620 -5.257 1.00 94.19 238 VAL A CA 1
ATOM 1815 C C . VAL A 1 238 ? 8.416 -7.609 -6.287 1.00 94.19 238 VAL A C 1
ATOM 1817 O O . VAL A 1 238 ? 8.610 -6.405 -6.125 1.00 94.19 238 VAL A O 1
ATOM 1820 N N . ASN A 1 239 ? 7.750 -8.064 -7.351 1.00 95.56 239 ASN A N 1
ATOM 1821 C CA . ASN A 1 239 ? 7.108 -7.156 -8.299 1.00 95.56 239 ASN A CA 1
ATOM 1822 C C . ASN A 1 239 ? 5.915 -6.430 -7.628 1.00 95.56 239 ASN A C 1
ATOM 1824 O O . ASN A 1 239 ? 4.956 -7.104 -7.230 1.00 95.56 239 ASN A O 1
ATOM 1828 N N . PRO A 1 240 ? 5.901 -5.082 -7.554 1.00 96.94 240 PRO A N 1
ATOM 1829 C CA . PRO A 1 240 ? 4.788 -4.324 -6.975 1.00 96.94 240 PRO A CA 1
ATOM 1830 C C . PRO A 1 240 ? 3.436 -4.649 -7.613 1.00 96.94 240 PRO A C 1
ATOM 1832 O O . PRO A 1 240 ? 2.416 -4.658 -6.929 1.00 96.94 240 PRO A O 1
ATOM 1835 N N . VAL A 1 241 ? 3.419 -4.969 -8.910 1.00 97.12 241 VAL A N 1
ATOM 1836 C CA . VAL A 1 241 ? 2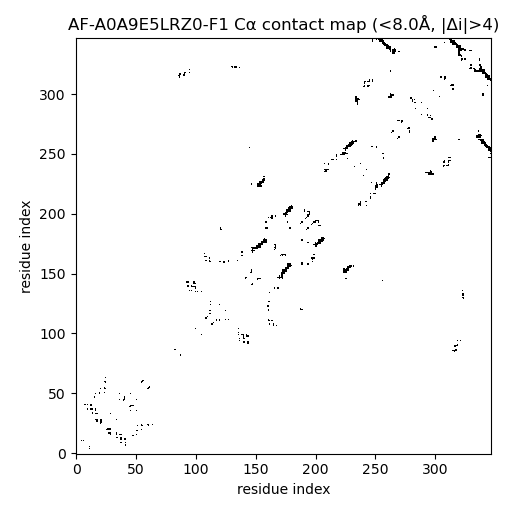.202 -5.317 -9.652 1.00 97.12 241 VAL A CA 1
ATOM 1837 C C . VAL A 1 241 ? 1.555 -6.596 -9.109 1.00 97.12 241 VAL A C 1
ATOM 1839 O O . VAL A 1 241 ? 0.330 -6.682 -9.042 1.00 97.12 241 VAL A O 1
ATOM 1842 N N . GLU A 1 242 ? 2.350 -7.590 -8.701 1.00 97.88 242 GLU A N 1
ATOM 1843 C CA . GLU A 1 242 ? 1.837 -8.843 -8.131 1.00 97.88 242 GLU A CA 1
ATOM 1844 C C . GLU A 1 242 ? 1.214 -8.605 -6.751 1.00 97.88 242 GLU A C 1
ATOM 1846 O O . GLU A 1 242 ? 0.112 -9.087 -6.485 1.00 97.88 242 GLU A O 1
ATOM 1851 N N . VAL A 1 243 ? 1.869 -7.793 -5.913 1.00 98.31 243 VAL A N 1
ATOM 1852 C CA . VAL A 1 243 ? 1.367 -7.420 -4.581 1.00 98.31 243 VAL A CA 1
ATOM 1853 C C . VAL A 1 243 ? 0.097 -6.585 -4.699 1.00 98.31 243 VAL A C 1
ATOM 1855 O O . VAL A 1 243 ? -0.922 -6.950 -4.123 1.00 98.31 243 VAL A O 1
ATOM 1858 N N . ILE A 1 244 ? 0.104 -5.508 -5.491 1.00 98.50 244 ILE A N 1
ATOM 1859 C CA . ILE A 1 244 ? -1.079 -4.655 -5.670 1.00 98.50 244 ILE A CA 1
ATOM 1860 C C . ILE A 1 244 ? -2.238 -5.486 -6.236 1.00 98.50 244 ILE A C 1
ATOM 1862 O O . ILE A 1 244 ? -3.354 -5.369 -5.741 1.00 98.50 244 ILE A O 1
ATOM 1866 N N . ARG A 1 245 ? -2.001 -6.397 -7.191 1.00 98.19 245 ARG A N 1
ATOM 1867 C CA . ARG A 1 245 ? -3.049 -7.296 -7.707 1.00 98.19 245 ARG A CA 1
ATOM 1868 C C . ARG A 1 245 ? -3.608 -8.221 -6.623 1.00 98.19 245 ARG A C 1
ATOM 1870 O O . ARG A 1 245 ? -4.825 -8.387 -6.555 1.00 98.19 245 ARG A O 1
ATOM 1877 N N . PHE A 1 246 ? -2.765 -8.775 -5.752 1.00 98.56 246 PHE A N 1
ATOM 1878 C CA . PHE A 1 246 ? -3.207 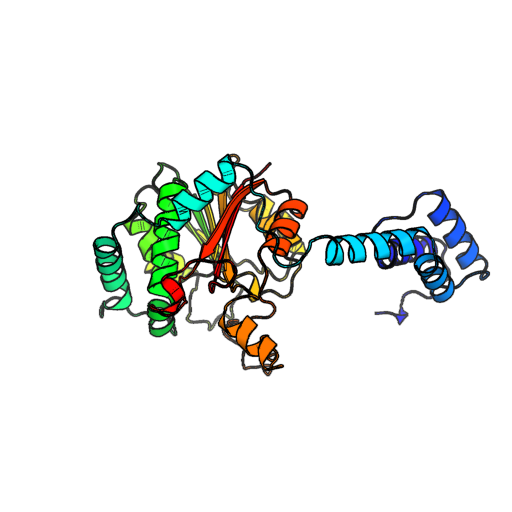-9.563 -4.597 1.00 98.56 246 PHE A CA 1
ATOM 1879 C C . PHE A 1 246 ? -4.054 -8.737 -3.614 1.00 98.56 246 PHE A C 1
ATOM 1881 O O . PHE A 1 246 ? -5.107 -9.211 -3.187 1.00 98.56 246 PHE A O 1
ATOM 1888 N N . LEU A 1 247 ? -3.661 -7.491 -3.331 1.00 98.56 247 LEU A N 1
ATOM 1889 C CA . LEU A 1 247 ? -4.404 -6.543 -2.487 1.00 98.56 247 LEU A CA 1
ATOM 1890 C C . LEU A 1 247 ? -5.657 -5.943 -3.160 1.00 98.56 247 LEU A C 1
ATOM 1892 O O . LEU A 1 247 ? -6.489 -5.360 -2.472 1.00 98.56 247 LEU A O 1
ATOM 1896 N N . MET A 1 248 ? -5.794 -6.044 -4.489 1.00 98.06 248 MET A N 1
ATOM 1897 C CA . MET A 1 248 ? -6.994 -5.646 -5.255 1.00 98.06 248 MET A CA 1
ATOM 1898 C C . MET A 1 248 ? -7.956 -6.830 -5.468 1.00 98.06 248 MET A C 1
ATOM 1900 O O . MET A 1 248 ? -9.177 -6.664 -5.523 1.00 98.06 248 MET A O 1
ATOM 1904 N N . SER A 1 249 ? -7.426 -8.056 -5.443 1.00 97.69 249 SER A N 1
ATOM 1905 C CA . SER A 1 249 ? -8.077 -9.167 -4.738 1.00 97.69 249 SER A CA 1
ATOM 1906 C C . SER A 1 249 ? -8.260 -8.795 -3.244 1.00 97.69 249 SER A C 1
ATOM 1908 O O . SER A 1 249 ? -7.979 -7.676 -2.853 1.00 97.69 249 SER A O 1
ATOM 1910 N N . LEU A 1 250 ? -8.814 -9.654 -2.384 1.00 98.38 250 LEU A N 1
ATOM 1911 C CA . LEU A 1 250 ? -9.166 -9.325 -0.985 1.00 98.38 250 LEU A CA 1
ATOM 1912 C C . LEU A 1 250 ? -10.197 -8.184 -0.791 1.00 98.38 250 LEU A C 1
ATOM 1914 O O . LEU A 1 250 ? -10.942 -8.229 0.180 1.00 98.38 250 LEU A O 1
ATOM 1918 N N . LEU A 1 251 ? -10.358 -7.210 -1.690 1.00 98.50 251 LEU A N 1
ATOM 1919 C CA . LEU A 1 251 ? -11.384 -6.172 -1.583 1.00 98.50 251 LEU A CA 1
ATOM 1920 C C . LEU A 1 251 ? -12.780 -6.661 -1.992 1.00 98.50 251 LEU A C 1
ATOM 1922 O O . LEU A 1 251 ? -12.960 -7.477 -2.909 1.00 98.50 251 LEU A O 1
ATOM 1926 N N . ARG A 1 252 ? -13.779 -6.098 -1.305 1.00 97.06 252 ARG A N 1
ATOM 1927 C CA . ARG A 1 252 ? -15.183 -6.014 -1.737 1.00 97.06 252 ARG A CA 1
ATOM 1928 C C . ARG A 1 252 ? -15.288 -5.143 -3.000 1.00 97.06 252 ARG A C 1
ATOM 1930 O O . ARG A 1 252 ? -14.316 -4.503 -3.384 1.00 97.06 252 ARG A O 1
ATOM 1937 N N . GLU A 1 253 ? -16.455 -5.124 -3.637 1.00 93.81 253 GLU A N 1
ATOM 1938 C CA . GLU A 1 253 ? -16.708 -4.326 -4.852 1.00 93.81 253 GLU A CA 1
ATOM 1939 C C . GLU A 1 253 ? -16.473 -2.828 -4.588 1.00 93.81 253 GLU A C 1
ATOM 1941 O O . GLU A 1 253 ? -15.560 -2.246 -5.160 1.00 93.81 253 GLU A O 1
ATOM 1946 N N . GLU A 1 254 ? -17.159 -2.257 -3.594 1.00 93.62 254 GLU A N 1
ATOM 1947 C CA . GLU A 1 254 ? -16.945 -0.878 -3.106 1.00 93.62 254 GLU A CA 1
ATOM 1948 C C . GLU A 1 254 ? -15.735 -0.742 -2.150 1.00 93.62 254 GLU A C 1
ATOM 1950 O O . GLU A 1 254 ? -15.712 0.116 -1.267 1.00 93.62 254 GLU A O 1
ATOM 1955 N N . GLY A 1 255 ? -14.763 -1.655 -2.230 1.00 97.81 255 GLY A N 1
ATOM 1956 C CA . GLY A 1 255 ? -13.587 -1.650 -1.363 1.00 97.81 255 GLY A CA 1
ATOM 1957 C C . GLY A 1 255 ? -12.496 -0.692 -1.847 1.00 97.81 255 GLY A C 1
ATOM 1958 O O . GLY A 1 255 ? -12.330 -0.490 -3.049 1.00 97.81 255 GLY A O 1
ATOM 1959 N N . VAL A 1 256 ? -11.697 -0.166 -0.914 1.00 98.62 256 VAL A N 1
ATOM 1960 C CA . VAL A 1 256 ? -10.515 0.660 -1.216 1.00 98.62 256 VAL A CA 1
ATOM 1961 C C . VAL A 1 256 ? -9.230 0.116 -0.591 1.00 98.62 256 VAL A C 1
ATOM 1963 O O . VAL A 1 256 ? -9.208 -0.327 0.557 1.00 98.62 256 VAL A O 1
ATOM 1966 N N . LEU A 1 257 ? -8.140 0.202 -1.347 1.00 98.88 257 LEU A N 1
ATOM 1967 C CA . LEU A 1 257 ? -6.765 0.044 -0.884 1.00 98.88 257 LEU A CA 1
ATOM 1968 C C . LEU A 1 257 ? -6.181 1.442 -0.647 1.00 98.88 257 LEU A C 1
ATOM 1970 O O . LEU A 1 257 ? -6.099 2.237 -1.581 1.00 98.88 257 LEU A O 1
ATOM 1974 N N . TYR A 1 258 ? -5.790 1.730 0.591 1.00 98.81 258 TYR A N 1
ATOM 1975 C CA . TYR A 1 258 ? -5.034 2.914 0.993 1.00 98.81 258 TYR A CA 1
ATOM 1976 C C . TYR A 1 258 ? -3.563 2.510 1.141 1.00 98.81 258 TYR A C 1
ATOM 1978 O O . TYR A 1 258 ? -3.230 1.694 2.002 1.00 98.81 258 TYR A O 1
ATOM 1986 N N . LEU A 1 259 ? -2.704 3.039 0.272 1.00 98.75 259 LEU A N 1
ATOM 1987 C CA . LEU A 1 259 ? -1.291 2.678 0.174 1.00 98.75 259 LEU A CA 1
ATOM 1988 C C . LEU A 1 259 ? -0.416 3.903 0.442 1.00 98.75 259 LEU A C 1
ATOM 1990 O O . LEU A 1 259 ? -0.648 4.959 -0.153 1.00 98.75 259 LEU A O 1
ATOM 1994 N N . THR A 1 260 ? 0.595 3.743 1.298 1.00 98.38 260 THR A N 1
ATOM 1995 C CA . THR A 1 260 ? 1.638 4.755 1.527 1.00 98.38 260 THR A CA 1
ATOM 1996 C C . THR A 1 260 ? 3.034 4.139 1.491 1.00 98.38 260 THR A C 1
ATOM 1998 O O . THR A 1 260 ? 3.201 2.967 1.829 1.00 98.38 260 THR A O 1
ATOM 2001 N N . THR A 1 261 ? 4.018 4.900 1.013 1.00 98.00 261 THR A N 1
ATOM 2002 C CA . THR A 1 261 ? 5.429 4.484 0.881 1.00 98.00 261 THR A CA 1
ATOM 2003 C C . THR A 1 261 ? 6.327 5.734 0.759 1.00 98.00 261 THR A C 1
ATOM 2005 O O . THR A 1 261 ? 5.824 6.792 0.343 1.00 98.00 261 THR A O 1
ATOM 2008 N N . PRO A 1 262 ? 7.637 5.684 1.078 1.00 96.62 262 PRO A N 1
ATOM 2009 C CA . PRO A 1 262 ? 8.533 6.828 0.939 1.00 96.62 262 PRO A CA 1
ATOM 2010 C C . PRO A 1 262 ? 8.629 7.349 -0.496 1.00 96.62 262 PRO A C 1
ATOM 2012 O O . PRO A 1 262 ? 8.769 6.585 -1.452 1.00 96.62 262 PRO A O 1
ATOM 2015 N N . ASN A 1 263 ? 8.641 8.676 -0.641 1.00 95.94 263 ASN A N 1
ATOM 2016 C CA . ASN A 1 263 ? 8.918 9.325 -1.915 1.00 95.94 263 ASN A CA 1
ATOM 2017 C C . ASN A 1 263 ? 10.424 9.278 -2.204 1.00 95.94 263 ASN A C 1
ATOM 2019 O O . ASN A 1 263 ? 11.223 9.917 -1.509 1.00 95.94 263 ASN A O 1
ATOM 2023 N N . PHE A 1 264 ? 10.813 8.589 -3.276 1.00 95.94 264 PHE A N 1
ATOM 2024 C CA . PHE A 1 264 ? 12.187 8.588 -3.772 1.00 95.94 264 PHE A CA 1
ATOM 2025 C C . PHE A 1 264 ? 12.669 10.004 -4.131 1.00 95.94 264 PHE A C 1
ATOM 2027 O O . PHE A 1 264 ? 13.829 10.340 -3.893 1.00 95.94 264 PHE A O 1
ATOM 2034 N N . PHE A 1 265 ? 11.775 10.864 -4.630 1.00 93.62 265 PHE A N 1
ATOM 2035 C CA . PHE A 1 265 ? 12.055 12.268 -4.942 1.00 93.62 265 PHE A CA 1
ATOM 2036 C C . PHE A 1 265 ? 11.798 13.228 -3.771 1.00 93.62 265 PHE A C 1
ATOM 2038 O O . PHE A 1 265 ? 11.681 14.436 -3.992 1.00 93.62 265 PHE A O 1
ATOM 2045 N N . ARG A 1 266 ? 11.767 12.741 -2.519 1.00 93.31 266 ARG A N 1
ATOM 2046 C CA . ARG A 1 266 ? 11.729 13.631 -1.349 1.00 93.31 266 ARG A CA 1
ATOM 2047 C C . ARG A 1 266 ? 12.873 14.648 -1.377 1.00 93.31 266 ARG A C 1
ATOM 2049 O O . ARG A 1 266 ? 13.964 14.358 -1.876 1.00 93.31 266 ARG A O 1
ATOM 2056 N N . ARG A 1 267 ? 12.651 15.821 -0.781 1.00 91.44 267 ARG A N 1
ATOM 2057 C CA . ARG A 1 267 ? 13.580 16.964 -0.777 1.00 91.44 267 ARG A CA 1
ATOM 2058 C C . ARG A 1 267 ? 15.014 16.573 -0.401 1.00 91.44 267 ARG A C 1
ATOM 2060 O O . ARG A 1 267 ? 15.948 16.906 -1.126 1.00 91.44 267 ARG A O 1
ATOM 2067 N N . GLU A 1 268 ? 15.171 15.774 0.652 1.00 91.69 268 GLU A N 1
ATOM 2068 C CA . GLU A 1 268 ? 16.452 15.214 1.101 1.00 91.69 268 GLU A CA 1
ATOM 2069 C C . GLU A 1 268 ? 17.192 14.434 -0.010 1.00 91.69 268 GLU A C 1
ATOM 2071 O O . GLU A 1 268 ? 18.385 14.637 -0.242 1.00 91.69 268 GLU A O 1
ATOM 2076 N N . ASN A 1 269 ? 16.486 13.566 -0.739 1.00 94.75 269 ASN A N 1
ATOM 2077 C CA . ASN A 1 269 ? 17.056 12.754 -1.812 1.00 94.75 269 ASN A CA 1
ATOM 2078 C C . ASN A 1 269 ? 17.417 13.604 -3.038 1.00 94.75 269 ASN A C 1
ATOM 2080 O O . ASN A 1 269 ? 18.468 13.391 -3.647 1.00 94.75 269 ASN A O 1
ATOM 2084 N N . VAL A 1 270 ? 16.602 14.612 -3.367 1.00 92.88 270 VAL A N 1
ATOM 2085 C CA . VAL A 1 270 ? 16.921 15.600 -4.413 1.00 92.88 270 VAL A CA 1
ATOM 2086 C C . VAL A 1 270 ? 18.197 16.370 -4.058 1.00 92.88 270 VAL A C 1
ATOM 2088 O O . VAL A 1 270 ? 19.083 16.521 -4.903 1.00 92.88 270 VAL A O 1
ATOM 2091 N N . GLU A 1 271 ? 18.358 16.787 -2.801 1.00 93.00 271 GLU A N 1
ATOM 2092 C CA . GLU A 1 271 ? 19.584 17.439 -2.334 1.00 93.00 271 GLU A CA 1
ATOM 2093 C C . GLU A 1 271 ? 20.813 16.520 -2.366 1.00 93.00 271 GLU A C 1
ATOM 2095 O O . GLU A 1 271 ? 21.886 16.961 -2.792 1.00 93.00 271 GLU A O 1
ATOM 2100 N N . LYS A 1 272 ? 20.675 15.244 -1.974 1.00 95.06 272 LYS A N 1
ATOM 2101 C CA . LYS A 1 272 ? 21.740 14.233 -2.120 1.00 95.06 272 LYS A CA 1
ATOM 2102 C C . LYS A 1 272 ? 22.169 14.111 -3.586 1.00 95.06 272 LYS A C 1
ATOM 2104 O O . LYS A 1 272 ? 23.359 14.247 -3.882 1.00 95.06 272 LYS A O 1
ATOM 2109 N N . MET A 1 273 ? 21.218 13.967 -4.513 1.00 95.25 273 MET A N 1
ATOM 2110 C CA . MET A 1 273 ? 21.497 13.858 -5.952 1.00 95.25 273 MET A CA 1
ATOM 2111 C C . MET A 1 273 ? 22.194 15.103 -6.518 1.00 95.25 273 MET A C 1
ATOM 2113 O O . MET A 1 273 ? 23.186 14.970 -7.238 1.00 95.25 273 MET A O 1
ATOM 2117 N N . MET A 1 274 ? 21.768 16.311 -6.131 1.00 94.12 274 MET A N 1
ATOM 2118 C CA . MET A 1 274 ? 22.440 17.564 -6.517 1.00 94.12 274 MET A CA 1
ATOM 2119 C C . MET A 1 274 ? 23.896 17.641 -6.030 1.00 94.12 274 MET A C 1
ATOM 2121 O O . MET A 1 274 ? 24.743 18.257 -6.678 1.00 94.12 274 MET A O 1
ATOM 2125 N N . ARG A 1 275 ? 24.217 16.969 -4.918 1.00 97.06 275 ARG A N 1
ATOM 2126 C CA . ARG A 1 275 ? 25.577 16.836 -4.366 1.00 97.06 275 ARG A CA 1
ATOM 2127 C C . ARG A 1 275 ? 26.331 15.603 -4.892 1.00 97.06 275 ARG A C 1
ATOM 2129 O O . ARG A 1 275 ? 27.440 15.341 -4.434 1.00 97.06 275 ARG A O 1
ATOM 2136 N N . ARG A 1 276 ? 25.767 14.866 -5.863 1.00 95.75 276 ARG A N 1
ATOM 2137 C CA . ARG A 1 276 ? 26.279 13.587 -6.408 1.00 95.75 276 ARG A CA 1
ATOM 2138 C C . ARG A 1 276 ? 26.428 12.475 -5.357 1.00 95.75 276 ARG A C 1
ATOM 2140 O O . ARG A 1 276 ? 27.268 11.590 -5.502 1.00 95.75 276 ARG A O 1
ATOM 2147 N N . VAL A 1 277 ? 25.603 12.515 -4.316 1.00 96.12 277 VAL A N 1
ATOM 2148 C CA . VAL A 1 277 ? 25.457 11.455 -3.312 1.00 96.12 277 VAL A CA 1
ATOM 2149 C C . VAL A 1 277 ? 24.308 10.545 -3.746 1.00 96.12 277 VAL A C 1
ATOM 2151 O O . VAL A 1 277 ? 23.258 11.039 -4.157 1.00 96.12 277 VAL A O 1
ATOM 2154 N N . ASN A 1 278 ? 24.495 9.224 -3.671 1.00 94.31 278 ASN A N 1
ATOM 2155 C CA . ASN A 1 278 ? 23.407 8.276 -3.918 1.00 94.31 278 ASN A CA 1
ATOM 2156 C C . ASN A 1 278 ? 22.362 8.403 -2.790 1.00 94.31 278 ASN A C 1
ATOM 2158 O O . ASN A 1 278 ? 22.751 8.281 -1.628 1.00 94.31 278 ASN A O 1
ATOM 2162 N N . PRO A 1 279 ? 21.077 8.669 -3.090 1.00 94.19 279 PRO A N 1
ATOM 2163 C CA . PRO A 1 279 ? 20.034 8.720 -2.070 1.00 94.19 279 PRO A CA 1
ATOM 2164 C C . PRO A 1 279 ? 19.652 7.354 -1.490 1.00 94.19 279 PRO A C 1
ATOM 2166 O O . PRO A 1 279 ? 19.231 7.315 -0.338 1.00 94.19 279 PRO A O 1
ATOM 2169 N N . GLN A 1 280 ? 19.806 6.269 -2.260 1.00 90.56 280 GLN A N 1
ATOM 2170 C CA . GLN A 1 280 ? 19.444 4.914 -1.831 1.00 90.56 280 GLN A CA 1
ATOM 2171 C C . GLN A 1 280 ? 20.395 4.393 -0.748 1.00 90.56 280 GLN A C 1
ATOM 2173 O O . GLN A 1 280 ? 21.607 4.633 -0.797 1.00 90.56 280 GLN A O 1
ATOM 2178 N N . GLU A 1 281 ? 19.844 3.630 0.192 1.00 85.94 281 GLU A N 1
ATOM 2179 C CA . GLU A 1 281 ? 20.610 2.991 1.257 1.00 85.94 281 GLU A CA 1
ATOM 2180 C C . GLU A 1 281 ? 21.494 1.845 0.732 1.00 85.94 281 GLU A C 1
ATOM 2182 O O . GLU A 1 281 ? 21.275 1.275 -0.341 1.00 85.94 281 GLU A O 1
ATOM 2187 N N . VAL A 1 282 ? 22.537 1.504 1.491 1.00 87.62 282 VAL A N 1
ATOM 2188 C CA . VAL A 1 282 ? 23.408 0.362 1.182 1.00 87.62 282 VAL A CA 1
ATOM 2189 C C . VAL A 1 282 ? 22.820 -0.883 1.829 1.00 87.62 282 VAL A C 1
ATOM 2191 O O . VAL A 1 282 ? 22.550 -0.863 3.026 1.00 87.62 282 VAL A O 1
ATOM 2194 N N . TYR A 1 283 ? 22.680 -1.968 1.056 1.00 87.50 283 TYR A N 1
ATOM 2195 C CA . TYR A 1 283 ? 22.161 -3.239 1.565 1.00 87.50 283 TYR A CA 1
ATOM 2196 C C . TYR A 1 283 ? 22.853 -3.666 2.872 1.00 87.50 283 TYR A C 1
ATOM 2198 O O . TYR A 1 283 ? 24.089 -3.640 2.946 1.00 87.50 283 TYR A O 1
ATOM 2206 N N . PRO A 1 284 ? 22.080 -4.085 3.886 1.00 83.56 284 PRO A N 1
ATOM 2207 C CA . PRO A 1 284 ? 22.607 -4.412 5.198 1.00 83.56 284 PRO A CA 1
ATOM 2208 C C . PRO A 1 284 ? 23.448 -5.693 5.149 1.00 83.56 284 PRO A C 1
ATOM 2210 O O . PRO A 1 284 ? 23.233 -6.584 4.323 1.00 83.56 284 PRO A O 1
ATOM 2213 N N . ALA A 1 285 ? 24.404 -5.805 6.075 1.00 80.62 285 ALA A N 1
ATOM 2214 C CA . ALA A 1 285 ? 25.027 -7.091 6.380 1.00 80.62 285 ALA A CA 1
ATOM 2215 C C . ALA A 1 285 ? 23.966 -8.067 6.934 1.00 80.62 285 ALA A C 1
ATOM 2217 O O . ALA A 1 285 ? 22.930 -7.632 7.428 1.00 80.62 285 ALA A O 1
ATOM 2218 N N . GLY A 1 286 ? 24.204 -9.379 6.832 1.00 71.62 286 GLY A N 1
ATOM 2219 C CA . GLY A 1 286 ? 23.139 -10.392 6.929 1.00 71.62 286 GLY A CA 1
ATOM 2220 C C . GLY A 1 286 ? 22.272 -10.378 8.199 1.00 71.62 286 GLY A C 1
ATOM 2221 O O . GLY A 1 286 ? 21.096 -10.716 8.120 1.00 71.62 286 GLY A O 1
ATOM 2222 N N . ASP A 1 287 ? 22.820 -9.979 9.346 1.00 67.81 287 ASP A N 1
ATOM 2223 C CA . ASP A 1 287 ? 22.122 -9.829 10.632 1.00 67.81 287 ASP A CA 1
ATOM 2224 C C . ASP A 1 287 ? 21.557 -8.413 10.875 1.00 67.81 287 ASP A C 1
ATOM 2226 O O . ASP A 1 287 ? 20.690 -8.219 11.729 1.00 67.81 287 ASP A O 1
ATOM 2230 N N . GLY A 1 288 ? 21.977 -7.425 10.083 1.00 65.75 288 GLY A N 1
ATOM 2231 C CA . GLY A 1 288 ? 21.593 -6.014 10.187 1.00 65.75 288 GLY A CA 1
ATOM 2232 C C . GLY A 1 288 ? 20.194 -5.656 9.669 1.00 65.75 288 GLY A C 1
ATOM 2233 O O . GLY A 1 288 ? 19.934 -4.477 9.462 1.00 65.75 288 GLY A O 1
ATOM 2234 N N . ASN A 1 289 ? 19.318 -6.638 9.426 1.00 71.94 289 ASN A N 1
ATOM 2235 C CA . ASN A 1 289 ? 17.928 -6.439 8.974 1.00 71.94 289 ASN A CA 1
ATOM 2236 C C . ASN A 1 289 ? 16.957 -7.470 9.582 1.00 71.94 289 ASN A C 1
ATOM 2238 O O . ASN A 1 289 ? 16.022 -7.930 8.927 1.00 71.94 289 ASN A O 1
ATOM 2242 N N . TRP A 1 290 ? 17.213 -7.909 10.817 1.00 61.97 290 TRP A N 1
ATOM 2243 C CA . TRP A 1 290 ? 16.399 -8.922 11.505 1.00 61.97 290 TRP A CA 1
ATOM 2244 C C . TRP A 1 290 ? 14.922 -8.494 11.663 1.00 61.97 290 TRP A C 1
ATOM 2246 O O . TRP A 1 290 ? 14.000 -9.310 11.554 1.00 61.97 290 TRP A O 1
ATOM 2256 N N . ASP A 1 291 ? 14.691 -7.197 11.860 1.00 66.25 291 ASP A N 1
ATOM 2257 C CA . ASP A 1 291 ? 13.382 -6.552 11.975 1.00 66.25 291 ASP A CA 1
ATOM 2258 C C . ASP A 1 291 ? 12.726 -6.245 10.615 1.00 66.25 291 ASP A C 1
ATOM 2260 O O . ASP A 1 291 ? 11.511 -6.051 10.573 1.00 66.25 291 ASP A O 1
ATOM 2264 N N . ALA A 1 292 ? 13.467 -6.385 9.510 1.00 72.50 292 ALA A N 1
ATOM 2265 C CA . ALA A 1 292 ? 13.051 -6.119 8.130 1.00 72.50 292 ALA A CA 1
ATOM 2266 C C . ALA A 1 292 ? 12.707 -4.645 7.829 1.00 72.50 292 ALA A C 1
ATOM 2268 O O . ALA A 1 292 ? 11.964 -4.373 6.891 1.00 72.50 292 ALA A O 1
ATOM 2269 N N . HIS A 1 293 ? 13.271 -3.696 8.585 1.00 78.38 293 HIS A N 1
ATOM 2270 C CA . HIS A 1 293 ? 13.047 -2.259 8.378 1.00 78.38 293 HIS A CA 1
ATOM 2271 C C . HIS A 1 293 ? 13.855 -1.638 7.217 1.00 78.38 293 HIS A C 1
ATOM 2273 O O . HIS A 1 293 ? 13.689 -0.457 6.925 1.00 78.38 293 HIS A O 1
ATOM 2279 N N . PHE A 1 294 ? 14.736 -2.381 6.541 1.00 85.12 294 PHE A N 1
ATOM 2280 C CA . PHE A 1 294 ? 15.529 -1.840 5.430 1.00 85.12 294 PHE A CA 1
ATOM 2281 C C . PHE A 1 294 ? 14.677 -1.485 4.196 1.00 85.12 294 PHE A C 1
ATOM 2283 O O . PHE A 1 294 ? 13.833 -2.277 3.770 1.00 85.12 294 PHE A O 1
ATOM 2290 N N . HIS A 1 295 ? 14.930 -0.328 3.574 1.00 90.69 295 HIS A N 1
ATOM 2291 C CA . HIS A 1 295 ? 14.290 0.062 2.312 1.00 90.69 295 HIS A CA 1
ATOM 2292 C C . HIS A 1 295 ? 15.050 -0.559 1.130 1.00 90.69 295 HIS A C 1
ATOM 2294 O O . HIS A 1 295 ? 16.085 -0.057 0.696 1.00 90.69 295 HIS A O 1
ATOM 2300 N N . HIS A 1 296 ? 14.523 -1.647 0.567 1.00 90.38 296 HIS A N 1
ATOM 2301 C CA . HIS A 1 296 ? 15.073 -2.266 -0.642 1.00 90.38 296 HIS A CA 1
ATOM 2302 C C . HIS A 1 296 ? 14.892 -1.390 -1.884 1.00 90.38 296 HIS A C 1
ATOM 2304 O O . HIS A 1 296 ? 15.736 -1.417 -2.784 1.00 90.38 296 HIS A O 1
ATOM 2310 N N . ARG A 1 297 ? 13.784 -0.641 -1.949 1.00 92.44 297 ARG A N 1
ATOM 2311 C CA . ARG A 1 297 ? 13.480 0.270 -3.053 1.00 92.44 297 ARG A CA 1
ATOM 2312 C C . ARG A 1 297 ? 12.430 1.299 -2.645 1.00 92.44 297 ARG A C 1
ATOM 2314 O O . ARG A 1 297 ? 11.274 0.952 -2.452 1.00 92.44 297 ARG A O 1
ATOM 2321 N N . GLU A 1 298 ? 12.806 2.569 -2.602 1.00 95.44 298 GLU A N 1
ATOM 2322 C CA . GLU A 1 298 ? 11.838 3.675 -2.542 1.00 95.44 298 GLU A CA 1
ATOM 2323 C C . GLU A 1 298 ? 11.243 3.964 -3.931 1.00 95.44 298 GLU A C 1
ATOM 2325 O O . GLU A 1 298 ? 11.890 3.689 -4.948 1.00 95.44 298 GLU A O 1
ATOM 2330 N N . PHE A 1 299 ? 10.031 4.524 -3.977 1.00 95.19 299 PHE A N 1
ATOM 2331 C CA . PHE A 1 299 ? 9.243 4.654 -5.208 1.00 95.19 299 PHE A CA 1
ATOM 2332 C C . PHE A 1 299 ? 8.967 6.107 -5.612 1.00 95.19 299 PHE A C 1
ATOM 2334 O O . PHE A 1 299 ? 8.998 7.013 -4.779 1.00 95.19 299 PHE A O 1
ATOM 2341 N N . ASP A 1 300 ? 8.639 6.330 -6.886 1.00 93.88 300 ASP A N 1
ATOM 2342 C CA . ASP A 1 300 ? 8.018 7.572 -7.360 1.00 93.88 300 ASP A CA 1
ATOM 2343 C C . ASP A 1 300 ? 6.523 7.412 -7.701 1.00 93.88 300 ASP A C 1
ATOM 2345 O O . ASP A 1 300 ? 6.013 6.318 -7.952 1.00 93.88 300 ASP A O 1
ATOM 2349 N N . MET A 1 301 ? 5.784 8.525 -7.705 1.00 94.25 301 MET A N 1
ATOM 2350 C CA . MET A 1 301 ? 4.333 8.500 -7.914 1.00 94.25 301 MET A CA 1
ATOM 2351 C C . MET A 1 301 ? 3.932 7.967 -9.302 1.00 94.25 301 MET A C 1
ATOM 2353 O O . MET A 1 301 ? 2.921 7.281 -9.423 1.00 94.25 301 MET A O 1
ATOM 2357 N N . ARG A 1 302 ? 4.693 8.249 -10.367 1.00 91.31 302 ARG A N 1
ATOM 2358 C CA . ARG A 1 302 ? 4.341 7.849 -11.743 1.00 91.31 302 ARG A CA 1
ATOM 2359 C C . ARG A 1 302 ? 4.469 6.348 -11.934 1.00 91.31 302 ARG A C 1
ATOM 2361 O O . ARG A 1 302 ? 3.588 5.743 -12.543 1.00 91.31 302 ARG A O 1
ATOM 2368 N N . GLU A 1 303 ? 5.524 5.742 -11.400 1.00 92.00 303 GLU A N 1
ATOM 2369 C CA . GLU A 1 303 ? 5.673 4.289 -11.461 1.00 92.00 303 GLU A CA 1
ATOM 2370 C C . GLU A 1 303 ? 4.643 3.567 -10.585 1.00 92.00 303 GLU A C 1
ATOM 2372 O O . GLU A 1 303 ? 4.059 2.595 -11.055 1.00 92.00 303 GLU A O 1
ATOM 2377 N N . LEU A 1 304 ? 4.300 4.078 -9.393 1.00 95.38 304 LEU A N 1
ATOM 2378 C CA . LEU A 1 304 ? 3.216 3.507 -8.580 1.00 95.38 304 LEU A CA 1
ATOM 2379 C C . LEU A 1 304 ? 1.863 3.569 -9.302 1.00 95.38 304 LEU A C 1
ATOM 2381 O O . LEU A 1 304 ? 1.113 2.594 -9.284 1.00 95.38 304 LEU A O 1
ATOM 2385 N N . LEU A 1 305 ? 1.565 4.676 -9.992 1.00 94.31 305 LEU A N 1
ATOM 2386 C CA . LEU A 1 305 ? 0.373 4.796 -10.839 1.00 94.31 305 LEU A CA 1
ATOM 2387 C C . LEU A 1 305 ? 0.400 3.822 -12.031 1.00 94.31 305 LEU A C 1
ATOM 2389 O O . LEU A 1 305 ? -0.643 3.268 -12.396 1.00 94.31 305 LEU A O 1
ATOM 2393 N N . SER A 1 306 ? 1.576 3.569 -12.612 1.00 90.81 306 SER A N 1
ATOM 2394 C CA . SER A 1 306 ? 1.763 2.557 -13.658 1.00 90.81 306 SER A CA 1
ATOM 2395 C C . SER A 1 306 ? 1.501 1.144 -13.121 1.00 90.81 306 SER A C 1
ATOM 2397 O O . SER A 1 306 ? 0.645 0.431 -13.649 1.00 90.81 306 SER A O 1
ATOM 2399 N N . PHE A 1 307 ? 2.135 0.772 -12.002 1.00 95.38 307 PHE A N 1
ATOM 2400 C CA . PHE A 1 307 ? 1.962 -0.537 -11.368 1.00 95.38 307 PHE A CA 1
ATOM 2401 C C . PHE A 1 307 ? 0.517 -0.775 -10.919 1.00 95.38 307 PHE A C 1
ATOM 2403 O O . PHE A 1 307 ? -0.015 -1.865 -11.118 1.00 95.38 307 PHE A O 1
ATOM 2410 N N . ALA A 1 308 ? -0.153 0.247 -10.378 1.00 94.38 308 ALA A N 1
ATOM 2411 C CA . ALA A 1 308 ? -1.573 0.194 -10.042 1.00 94.38 308 ALA A CA 1
ATOM 2412 C C . ALA A 1 308 ? -2.453 -0.069 -11.276 1.00 94.38 308 ALA A C 1
ATOM 2414 O O . ALA A 1 308 ? -3.380 -0.881 -11.223 1.00 94.38 308 ALA A O 1
ATOM 2415 N N . THR A 1 309 ? -2.138 0.574 -12.404 1.00 90.44 309 THR A N 1
ATOM 2416 C CA . THR A 1 309 ? -2.859 0.390 -13.671 1.00 90.44 309 THR A CA 1
ATOM 2417 C C . THR A 1 309 ? -2.672 -1.029 -14.221 1.00 90.44 309 THR A C 1
ATOM 2419 O O . THR A 1 309 ? -3.661 -1.657 -14.609 1.00 90.44 309 THR A O 1
ATOM 2422 N N . GLU A 1 310 ? -1.443 -1.558 -14.202 1.00 91.38 310 GLU A N 1
ATOM 2423 C CA . GLU A 1 310 ? -1.090 -2.921 -14.642 1.00 91.38 310 GLU A CA 1
ATOM 2424 C C . GLU A 1 310 ? -1.647 -4.017 -13.708 1.00 91.38 310 GLU A C 1
ATOM 2426 O O . GLU A 1 310 ? -2.043 -5.105 -14.143 1.00 91.38 310 GLU A O 1
ATOM 2431 N N . ALA A 1 311 ? -1.755 -3.724 -12.411 1.00 93.94 311 ALA A N 1
ATOM 2432 C CA . ALA A 1 311 ? -2.426 -4.580 -11.435 1.00 93.94 311 ALA A CA 1
ATOM 2433 C C . ALA A 1 311 ? -3.953 -4.642 -11.641 1.00 93.94 311 ALA A C 1
ATOM 2435 O O . ALA A 1 311 ? -4.608 -5.523 -11.085 1.00 93.94 311 ALA A O 1
ATOM 2436 N N . GLY A 1 312 ? -4.516 -3.746 -12.462 1.00 91.81 312 GLY A N 1
ATOM 2437 C CA . GLY A 1 312 ? -5.947 -3.667 -12.754 1.00 91.81 312 GLY A CA 1
ATOM 2438 C C . GLY A 1 312 ? -6.733 -2.723 -11.840 1.00 91.81 312 GLY A C 1
ATOM 2439 O O . GLY A 1 312 ? -7.958 -2.711 -11.923 1.00 91.81 312 GLY A O 1
ATOM 2440 N N . GLY A 1 313 ? -6.067 -1.920 -11.007 1.00 95.00 313 GLY A N 1
ATOM 2441 C CA . GLY A 1 313 ? -6.712 -0.970 -10.100 1.00 95.00 313 GLY A CA 1
ATOM 2442 C C . GLY A 1 313 ? -7.304 0.257 -10.803 1.00 95.00 313 GLY A C 1
ATOM 2443 O O . GLY A 1 313 ? -6.805 0.716 -11.836 1.00 95.00 313 GLY A O 1
ATOM 2444 N N . GLU A 1 314 ? -8.376 0.801 -10.230 1.00 96.19 314 GLU A N 1
ATOM 2445 C CA . GLU A 1 314 ? -8.919 2.129 -10.529 1.00 96.19 314 GLU A CA 1
ATOM 2446 C C . GLU A 1 314 ? -8.295 3.155 -9.570 1.00 96.19 314 GLU A C 1
ATOM 2448 O O . GLU A 1 314 ? -8.385 3.004 -8.351 1.00 96.19 314 GLU A O 1
ATOM 2453 N N . LEU A 1 315 ? -7.686 4.223 -10.094 1.00 97.88 315 LEU A N 1
ATOM 2454 C CA . LEU A 1 315 ? -7.184 5.319 -9.264 1.00 97.88 315 LEU A CA 1
ATOM 2455 C C . LEU A 1 315 ? -8.345 6.165 -8.726 1.00 97.88 315 LEU A C 1
ATOM 2457 O O . LEU A 1 315 ? -9.066 6.792 -9.500 1.00 97.88 315 LEU A O 1
ATOM 2461 N N . ARG A 1 316 ? -8.475 6.251 -7.400 1.00 98.31 316 ARG A N 1
ATOM 2462 C CA . ARG A 1 316 ? -9.483 7.083 -6.720 1.00 98.31 316 ARG A CA 1
ATOM 2463 C C . ARG A 1 316 ? -8.903 8.378 -6.175 1.00 98.31 316 ARG A C 1
ATOM 2465 O O . ARG A 1 316 ? -9.576 9.401 -6.229 1.00 98.31 316 ARG A O 1
ATOM 2472 N N . ALA A 1 317 ? -7.670 8.342 -5.681 1.00 98.56 317 ALA A N 1
ATOM 2473 C CA . ALA A 1 317 ? -6.909 9.518 -5.275 1.00 98.56 317 ALA A CA 1
ATOM 2474 C C . ALA A 1 317 ? -5.406 9.222 -5.298 1.00 98.56 317 ALA A C 1
ATOM 2476 O O . ALA A 1 317 ? -4.986 8.087 -5.090 1.00 98.56 317 ALA A O 1
ATOM 2477 N N . CYS A 1 318 ? -4.598 10.259 -5.481 1.00 97.88 318 CYS A N 1
ATOM 2478 C CA . CYS A 1 318 ? -3.180 10.247 -5.136 1.00 97.88 318 CYS A CA 1
ATOM 2479 C C . CYS A 1 318 ? -2.692 11.646 -4.745 1.00 97.88 318 CYS A C 1
ATOM 2481 O O . CYS A 1 318 ? -3.129 12.644 -5.330 1.00 97.88 318 CYS A O 1
ATOM 2483 N N . TYR A 1 319 ? -1.794 11.728 -3.769 1.00 95.94 319 TYR A N 1
ATOM 2484 C CA . TYR A 1 319 ? -1.153 12.970 -3.337 1.00 95.94 319 TYR A CA 1
ATOM 2485 C C . TYR A 1 319 ? 0.201 12.685 -2.677 1.00 95.94 319 TYR A C 1
ATOM 2487 O O . TYR A 1 319 ? 0.483 11.564 -2.261 1.00 95.94 319 TYR A O 1
ATOM 2495 N N . PHE A 1 320 ? 1.045 13.709 -2.591 1.00 95.44 320 PHE A N 1
ATOM 2496 C CA . PHE A 1 320 ? 2.285 13.684 -1.816 1.00 95.44 320 PHE A CA 1
ATOM 2497 C C . PHE A 1 320 ? 1.966 14.141 -0.394 1.00 95.44 320 PHE A C 1
ATOM 2499 O O . PHE A 1 320 ? 1.191 15.083 -0.242 1.00 95.44 320 PHE A O 1
ATOM 2506 N N . SER A 1 321 ? 2.522 13.511 0.639 1.00 95.00 321 SER A N 1
ATOM 2507 C CA . SER A 1 321 ? 2.353 13.918 2.037 1.00 95.00 321 SER A CA 1
ATOM 2508 C C . SER A 1 321 ? 3.673 14.387 2.646 1.00 95.00 321 SER A C 1
ATOM 2510 O O . SER A 1 321 ? 4.723 13.772 2.464 1.00 95.00 321 SER A O 1
ATOM 2512 N N . ALA A 1 322 ? 3.579 15.467 3.422 1.00 92.38 322 ALA A N 1
ATOM 2513 C CA . ALA A 1 322 ? 4.653 16.038 4.223 1.00 92.38 322 ALA A CA 1
ATOM 2514 C C . ALA A 1 322 ? 4.700 15.457 5.656 1.00 92.38 322 ALA A C 1
ATOM 2516 O O . ALA A 1 322 ? 5.158 16.118 6.588 1.00 92.38 322 ALA A O 1
ATOM 2517 N N . CYS A 1 323 ? 4.182 14.242 5.875 1.00 91.12 323 CYS A N 1
ATOM 2518 C CA . CYS A 1 323 ? 4.006 13.661 7.211 1.00 91.12 323 CYS A CA 1
ATOM 2519 C C . CYS A 1 323 ? 5.305 13.364 7.981 1.00 91.12 323 CYS A C 1
ATOM 2521 O O . CYS A 1 323 ? 5.235 13.141 9.193 1.00 91.12 323 CYS A O 1
ATOM 2523 N N . TRP A 1 324 ? 6.462 13.384 7.312 1.00 84.88 324 TRP A N 1
ATOM 2524 C CA . TRP A 1 324 ? 7.797 13.266 7.921 1.00 84.88 324 TRP A CA 1
ATOM 2525 C C . TRP A 1 324 ? 8.690 14.489 7.679 1.00 84.88 324 TRP A C 1
ATOM 2527 O O . TRP A 1 324 ? 9.805 14.544 8.196 1.00 84.88 324 TRP A O 1
ATOM 2537 N N . ASP A 1 325 ? 8.217 15.455 6.893 1.00 85.69 325 ASP A N 1
ATOM 2538 C CA . ASP A 1 325 ? 8.966 16.664 6.567 1.00 85.69 325 ASP A CA 1
ATOM 2539 C C . ASP A 1 325 ? 9.084 17.532 7.831 1.00 85.69 325 ASP A C 1
ATOM 2541 O O . ASP A 1 325 ? 8.173 17.576 8.670 1.00 85.69 325 ASP A O 1
ATOM 2545 N N . THR A 1 326 ? 10.192 18.262 7.996 1.00 77.31 326 THR A N 1
ATOM 2546 C CA . THR A 1 326 ? 10.322 19.160 9.154 1.00 77.31 326 THR A CA 1
ATOM 2547 C C . THR A 1 326 ? 9.254 20.263 9.099 1.00 77.31 326 THR A C 1
ATOM 2549 O O . THR A 1 326 ? 8.787 20.608 8.014 1.00 77.31 326 THR A O 1
ATOM 2552 N N . PRO A 1 327 ? 8.868 20.903 10.222 1.00 70.62 327 PRO A N 1
ATOM 2553 C CA . PRO A 1 327 ? 7.816 21.929 10.216 1.00 70.62 327 PRO A CA 1
ATOM 2554 C C . PRO A 1 327 ? 8.038 23.099 9.240 1.00 70.62 327 PRO A C 1
ATOM 2556 O O . PRO A 1 327 ? 7.071 23.732 8.823 1.00 70.62 327 PRO A O 1
ATOM 2559 N N . ASN A 1 328 ? 9.292 23.378 8.864 1.00 61.59 328 ASN A N 1
ATOM 2560 C CA . ASN A 1 328 ? 9.623 24.377 7.848 1.00 61.59 328 ASN A CA 1
ATOM 2561 C C . ASN A 1 328 ? 9.338 23.867 6.425 1.00 61.59 328 ASN A C 1
ATOM 2563 O O . ASN A 1 328 ? 8.830 24.617 5.596 1.00 61.59 328 ASN A O 1
ATOM 2567 N N . GLU A 1 329 ? 9.639 22.600 6.143 1.00 64.06 329 GLU A N 1
ATOM 2568 C CA . GLU A 1 329 ? 9.419 21.949 4.845 1.00 64.06 329 GLU A CA 1
ATOM 2569 C C . GLU A 1 329 ? 7.936 21.610 4.635 1.00 64.06 329 GLU A C 1
ATOM 2571 O O . GLU A 1 329 ? 7.382 21.901 3.578 1.00 64.06 329 GLU A O 1
ATOM 2576 N N . ALA A 1 330 ? 7.257 21.130 5.682 1.00 63.34 330 ALA A N 1
ATOM 2577 C CA . ALA A 1 330 ? 5.831 20.799 5.690 1.00 63.34 330 ALA A CA 1
ATOM 2578 C C . ALA A 1 330 ? 4.886 22.008 5.519 1.00 63.34 330 ALA A C 1
ATOM 2580 O O . ALA A 1 330 ? 3.665 21.844 5.514 1.00 63.34 330 ALA A O 1
ATOM 2581 N N . SER A 1 331 ? 5.430 23.223 5.387 1.00 60.59 331 SER A N 1
ATOM 2582 C CA . SER A 1 331 ? 4.670 24.424 5.020 1.00 60.59 331 SER A CA 1
ATOM 2583 C C . SER A 1 331 ? 4.204 24.415 3.556 1.00 60.59 331 SER A C 1
ATOM 2585 O O . SER A 1 331 ? 3.239 25.105 3.220 1.00 60.59 331 SER A O 1
ATOM 2587 N N . HIS A 1 332 ? 4.841 23.603 2.702 1.00 63.47 332 HIS A N 1
ATOM 2588 C CA . HIS A 1 332 ? 4.499 23.440 1.292 1.00 63.47 332 HIS A CA 1
ATOM 2589 C C . HIS A 1 332 ? 4.512 21.957 0.895 1.00 63.47 332 HIS A C 1
ATOM 2591 O O . HIS A 1 332 ? 5.563 21.352 0.715 1.00 63.47 332 HIS A O 1
ATOM 2597 N N . GLN A 1 333 ? 3.315 21.388 0.751 1.00 79.75 333 GLN A N 1
ATOM 2598 C CA . GLN A 1 333 ? 3.097 20.015 0.299 1.00 79.75 333 GLN A CA 1
ATOM 2599 C C . GLN A 1 333 ? 3.199 19.967 -1.236 1.00 79.75 333 GLN A C 1
ATOM 2601 O O . GLN A 1 333 ? 2.352 20.534 -1.930 1.00 79.75 333 GLN A O 1
ATOM 2606 N N . ASP A 1 334 ? 4.261 19.352 -1.761 1.00 86.50 334 ASP A N 1
ATOM 2607 C CA . ASP A 1 334 ? 4.627 19.366 -3.186 1.00 86.50 334 ASP A CA 1
ATOM 2608 C C . ASP A 1 334 ? 5.170 17.999 -3.666 1.00 86.50 334 ASP A C 1
ATOM 2610 O O . ASP A 1 334 ? 5.212 17.037 -2.900 1.00 86.50 334 ASP A O 1
ATOM 2614 N N . GLU A 1 335 ? 5.587 17.885 -4.937 1.00 88.69 335 GLU A N 1
ATOM 2615 C CA . GLU A 1 335 ? 6.112 16.625 -5.515 1.00 88.69 335 GLU A CA 1
ATOM 2616 C C . GLU A 1 335 ? 7.401 16.105 -4.830 1.00 88.69 335 GLU A C 1
ATOM 2618 O O . GLU A 1 335 ? 7.834 14.979 -5.082 1.00 88.69 335 GLU A O 1
ATOM 2623 N N . THR A 1 336 ? 8.008 16.908 -3.949 1.00 90.69 336 THR A N 1
ATOM 2624 C CA . THR A 1 336 ? 9.209 16.598 -3.162 1.00 90.69 336 THR A CA 1
ATOM 2625 C C . THR A 1 336 ? 8.940 16.431 -1.660 1.00 90.69 336 THR A C 1
ATOM 2627 O O . THR A 1 336 ? 9.892 16.316 -0.885 1.00 90.69 336 THR A O 1
ATOM 2630 N N . SER A 1 337 ? 7.678 16.364 -1.225 1.00 93.25 337 SER A N 1
ATOM 2631 C CA . SER A 1 337 ? 7.338 15.950 0.144 1.00 93.25 337 SER A CA 1
ATOM 2632 C C . SER A 1 337 ? 7.678 14.476 0.408 1.00 93.25 337 SER A C 1
ATOM 2634 O O . SER A 1 337 ? 7.734 13.666 -0.520 1.00 93.25 337 SER A O 1
ATOM 2636 N N . GLY A 1 338 ? 7.936 14.125 1.669 1.00 93.56 338 GLY A N 1
ATOM 2637 C CA . GLY A 1 338 ? 8.570 12.869 2.086 1.00 93.56 338 GLY A CA 1
ATOM 2638 C C . GLY A 1 338 ? 7.855 11.561 1.733 1.00 93.56 338 GLY A C 1
ATOM 2639 O O . GLY A 1 338 ? 8.526 10.541 1.572 1.00 93.56 338 GLY A O 1
ATOM 2640 N N . ASN A 1 339 ? 6.530 11.568 1.595 1.00 96.69 339 ASN A N 1
ATOM 2641 C CA . ASN A 1 339 ? 5.709 10.358 1.494 1.00 96.69 339 ASN A CA 1
ATOM 2642 C C . ASN A 1 339 ? 4.746 10.410 0.294 1.00 96.69 339 ASN A C 1
ATOM 2644 O O . ASN A 1 339 ? 4.296 11.483 -0.114 1.00 96.69 339 ASN A O 1
ATOM 2648 N N . LEU A 1 340 ? 4.418 9.251 -0.275 1.00 97.81 340 LEU A N 1
ATOM 2649 C CA . LEU A 1 340 ? 3.441 9.099 -1.356 1.00 97.81 340 LEU A CA 1
ATOM 2650 C C . LEU A 1 340 ? 2.174 8.447 -0.812 1.00 97.81 340 LEU A C 1
ATOM 2652 O O . LEU A 1 340 ? 2.265 7.447 -0.110 1.00 97.81 340 LEU A O 1
ATOM 2656 N N . VAL A 1 341 ? 1.001 8.962 -1.186 1.00 98.44 341 VAL A N 1
ATOM 2657 C CA . VAL A 1 341 ? -0.297 8.368 -0.837 1.00 98.44 341 VAL A CA 1
ATOM 2658 C C . VAL A 1 341 ? -1.084 8.046 -2.100 1.00 98.44 341 VAL A C 1
ATOM 2660 O O . VAL A 1 341 ? -1.290 8.917 -2.949 1.00 98.44 341 VAL A O 1
ATOM 2663 N N . LEU A 1 342 ? -1.560 6.805 -2.210 1.00 98.25 342 LEU A N 1
ATOM 2664 C CA . LEU A 1 342 ? -2.458 6.340 -3.265 1.00 98.25 342 LEU A CA 1
ATOM 2665 C C . LEU A 1 342 ? -3.717 5.714 -2.653 1.00 98.25 342 LEU A C 1
ATOM 2667 O O . LEU A 1 342 ? -3.657 4.994 -1.657 1.00 98.25 342 LEU A O 1
ATOM 2671 N N . VAL A 1 343 ? -4.861 5.941 -3.298 1.00 98.75 343 VAL A N 1
ATOM 2672 C CA . VAL A 1 343 ? -6.116 5.237 -3.025 1.00 98.75 343 VAL A CA 1
ATOM 2673 C C . VAL A 1 343 ? -6.584 4.559 -4.300 1.00 98.75 343 VAL A C 1
ATOM 2675 O O . VAL A 1 343 ? -6.853 5.231 -5.301 1.00 98.75 343 VAL A O 1
ATOM 2678 N N . LEU A 1 344 ? -6.698 3.235 -4.249 1.00 98.62 344 LEU A N 1
ATOM 2679 C CA . LEU A 1 344 ? -7.093 2.390 -5.372 1.00 98.62 344 LEU A CA 1
ATOM 2680 C C . LEU A 1 344 ? -8.402 1.658 -5.062 1.00 98.62 344 LEU A C 1
ATOM 2682 O O . LEU A 1 344 ? -8.630 1.240 -3.928 1.00 98.62 344 LEU A O 1
ATOM 2686 N N . ALA A 1 345 ? -9.243 1.473 -6.073 1.00 97.69 345 ALA A N 1
ATOM 2687 C CA . ALA A 1 345 ? -10.422 0.610 -6.031 1.00 97.69 345 ALA A CA 1
ATOM 2688 C C . ALA A 1 345 ? -10.307 -0.501 -7.085 1.00 97.69 345 ALA A C 1
ATOM 2690 O O . ALA A 1 345 ? -9.406 -0.494 -7.929 1.00 97.69 345 ALA A O 1
ATOM 2691 N N . ARG A 1 346 ? -11.219 -1.473 -7.040 1.00 92.94 346 ARG A N 1
ATOM 2692 C CA . ARG A 1 346 ? -11.366 -2.462 -8.114 1.00 92.94 346 ARG A CA 1
ATOM 2693 C C . ARG A 1 346 ? -12.060 -1.817 -9.323 1.00 92.94 346 ARG A C 1
ATOM 2695 O O . ARG A 1 346 ? -12.934 -0.977 -9.135 1.00 92.94 346 ARG A O 1
ATOM 2702 N N . LYS A 1 347 ? -11.661 -2.216 -10.534 1.00 80.62 347 LYS A N 1
ATOM 2703 C CA . LYS A 1 347 ? -12.399 -1.937 -11.781 1.00 80.62 347 LYS A CA 1
ATOM 2704 C C . LYS A 1 347 ? -13.607 -2.860 -11.945 1.00 80.62 347 LYS A C 1
ATOM 2706 O O . LYS A 1 347 ? -13.552 -3.980 -11.383 1.00 80.62 347 LYS A O 1
#

Sequence (347 aa):
MLRKFFSKDASDFTDLVSLVYRAALHREPDAGGLAMYAAQLASGQLDAAGLLQALIESDEYAALARHRASEALTTGAAAPLNLPAPVSALSARLAACESIIWADYLAAWRQVFDNPSHPLIIGQREYGVTHQRRFFETLNALAILGAGSSGARLLEFGASDFSVLYRRFFKDATLAIADRPVPDDYIGFTADVAQGKLGAADFFTIDLQAPAQFDALAASMPRFSHILFCEVLEHLVVNPVEVIRFLMSLLREEGVLYLTTPNFFRRENVEKMMRRVNPQEVYPAGDGNWDAHFHHREFDMRELLSFATEAGGELRACYFSACWDTPNEASHQDETSGNLVLVLARK

Nearest PDB structures (foldseek):
  2p7h-assembly1_A  TM=6.803E-01  e=2.788E-08  Pectobacterium atrosepticum SCRI1043
  4mtl-assembly1_A-2  TM=6.458E-01  e=3.370E-04  Homo sapiens
  4pip-assembly4_D  TM=4.440E-01  e=4.457E-04  Mycolicibacterium smegmatis
  2fhp-assembly2_B  TM=5.993E-01  e=9.673E-03  Enterococcus faecalis V583
  3x2f-assembly1_A  TM=4.289E-01  e=1.500E-01  Thermotoga maritima MSB8

Mean predicted aligned error: 9.36 Å